Protein AF-A0A1J5WQ15-F1 (afdb_monomer)

Radius of gyration: 23.87 Å; Cα contacts (8 Å, |Δi|>4): 709; chains: 1; bounding box: 63×45×70 Å

Solvent-accessible surface area (backbone atoms only — not comparable to full-atom values): 18089 Å² total; per-residue (Å²): 142,75,83,75,82,63,73,60,71,44,55,78,72,56,42,46,63,74,58,30,51,56,49,45,54,51,31,17,78,67,59,32,35,40,37,46,52,59,82,75,71,63,58,75,76,84,89,70,97,66,43,52,69,66,54,66,40,31,24,44,43,43,34,66,74,31,65,52,58,83,53,46,39,43,55,70,28,48,35,45,29,42,33,32,30,59,33,58,67,83,81,51,67,40,48,63,18,40,29,49,29,40,33,32,38,25,57,53,14,45,51,39,47,65,77,45,40,83,46,89,41,64,44,47,48,18,34,26,43,30,66,63,44,59,67,77,37,66,68,54,50,51,51,53,41,36,25,74,74,60,42,86,62,38,33,70,39,41,45,33,44,36,39,41,82,49,36,57,62,55,40,55,63,63,47,82,78,36,94,59,46,59,46,69,30,30,31,42,36,39,32,29,67,68,85,73,87,63,74,69,96,75,70,73,49,34,39,35,31,33,33,32,39,35,40,35,35,50,64,71,60,55,82,40,52,40,80,39,86,58,31,46,36,45,47,48,70,25,50,36,51,70,54,47,45,99,87,44,95,51,62,70,46,48,53,46,32,35,65,44,35,37,37,42,31,21,60,69,74,59,59,75,73,50,66,51,64,40,66,43,26,27,40,33,33,35,28,76,56,80,66,93,74,43,88,81,48,68,34,32,75,64,38,92,68,21,48,31,40,38,26,23,77,37,19,51,59,54,60,79,17,47,67,56,94,70,87,67,55,78,37,79,46,76,51,83,133

Foldseek 3Di:
DDPPPPQDEDAAADLELVRNQVVLVVCLVVLGEYEYAQDRHNDDPDDDPAAREHAENYAYEDEPRRPVLSRYDQALEEYAEYEYYLDQCVPHPQAQYEYAEYEYAAPNSLVNCLVCLPPPRYHYQEYAYHAHYQLLDPSNLVLQLCCVVVPVSHHVAYAYYAYEDQRLLVNLVPCVVRPDLEGEYAEYEEHHADPPVHPDLDRSRAYEYEEEYAYHHDPCSLSRYHYHLQHQYYHYPCVQVVVPDVVDPFHGFDFGDGSAETATATDPPCLQSDPLEAAHQYYEFHYPAQDPPLQPAAHEHPHPRRAEYEYEPNRCNCVNRYPDPDDDYNYYYHDYD

pLDDT: mean 72.14, std 15.27, range [29.91, 95.12]

Secondary structure (DSSP, 8-state):
--------EE----SSHHHHHHHHHHHHHHTPEEE--S-------TT----EEPPTT-EEEEESS--GGGGEE-TT-EEEEEEEES--GGGS--TTEEEEEEEE-SHHHHHHHHHHTT-TTEEEEEEEE-TTS-TT-HHHHHHHHHHHHT-TTS-SEEEEEEE-TTHHHHHHHGGGGSSSSEEEEEEEEEEE-S------TT---EEEEEEEEEEEE-GGGGGGEEE-TT--EEEETTHHHHT--TT------EEEE-SSEEEEEE-GGGGGGS-SEE--SEEEEEESS--TTGGG--BEE--TTEEEEEEETTGGGGGGGB--S---EEEEEEE--

Structure (mmCIF, N/CA/C/O backbone):
data_AF-A0A1J5WQ15-F1
#
_entry.id   AF-A0A1J5WQ15-F1
#
loop_
_atom_site.group_PDB
_atom_site.id
_atom_site.type_symbol
_atom_site.label_atom_id
_atom_site.label_alt_id
_atom_site.label_comp_id
_atom_site.label_asym_id
_atom_site.label_entity_id
_atom_site.label_seq_id
_atom_site.pdbx_PDB_ins_code
_atom_site.Cartn_x
_atom_site.Cartn_y
_atom_site.Cartn_z
_atom_site.occupancy
_atom_site.B_iso_or_equiv
_atom_site.auth_seq_id
_atom_site.auth_comp_id
_atom_site.auth_asym_id
_atom_site.auth_atom_id
_atom_site.pdbx_PDB_model_num
ATOM 1 N N . ARG A 1 1 ? -9.779 -9.552 -19.429 1.00 34.62 1 ARG A N 1
ATOM 2 C CA . ARG A 1 1 ? -10.750 -10.198 -18.518 1.00 34.62 1 ARG A CA 1
ATOM 3 C C . ARG A 1 1 ? -9.917 -10.823 -17.413 1.00 34.62 1 ARG A C 1
ATOM 5 O O . ARG A 1 1 ? -9.410 -11.912 -17.606 1.00 34.62 1 ARG A O 1
ATOM 12 N N . GLU A 1 2 ? -9.675 -10.073 -16.347 1.00 29.91 2 GLU A N 1
ATOM 13 C CA . GLU A 1 2 ? -9.162 -10.611 -15.089 1.00 29.91 2 GLU A CA 1
ATOM 14 C C . GLU A 1 2 ? -10.322 -10.507 -14.118 1.00 29.91 2 GLU A C 1
ATOM 16 O O . GLU A 1 2 ? -10.871 -9.416 -13.915 1.00 29.91 2 GLU A O 1
ATOM 21 N N . ASP A 1 3 ? -10.751 -11.645 -13.590 1.00 30.30 3 ASP A N 1
ATOM 22 C CA . ASP A 1 3 ? -11.685 -11.650 -12.487 1.00 30.30 3 ASP A CA 1
ATOM 23 C C . ASP A 1 3 ? -11.042 -10.899 -11.333 1.00 30.30 3 ASP A C 1
ATOM 25 O O . ASP A 1 3 ? -10.060 -11.320 -10.720 1.00 30.30 3 ASP A O 1
ATOM 29 N N . LYS A 1 4 ? -11.619 -9.728 -11.067 1.00 36.94 4 LYS A N 1
ATOM 30 C CA . LYS A 1 4 ? -11.461 -8.990 -9.828 1.00 36.94 4 LYS A CA 1
ATOM 31 C C . LYS A 1 4 ? -11.521 -10.019 -8.698 1.00 36.94 4 LYS A C 1
ATOM 33 O O . LYS A 1 4 ? -12.611 -10.494 -8.381 1.00 36.94 4 LYS A O 1
ATOM 38 N N . LYS A 1 5 ? -10.403 -10.275 -8.008 1.00 41.50 5 LYS A N 1
ATOM 39 C CA . LYS A 1 5 ? -10.438 -10.643 -6.585 1.00 41.50 5 LYS A CA 1
ATOM 40 C C . LYS A 1 5 ? -11.076 -9.457 -5.852 1.00 41.50 5 LYS A C 1
ATOM 42 O O . LYS A 1 5 ? -10.405 -8.667 -5.195 1.00 41.50 5 LYS A O 1
ATOM 47 N N . LYS A 1 6 ? -12.390 -9.262 -6.027 1.00 47.16 6 LYS A N 1
ATOM 48 C CA . LYS A 1 6 ? -13.200 -8.463 -5.118 1.00 47.16 6 LYS A CA 1
ATOM 49 C C . LYS A 1 6 ? -12.970 -9.147 -3.786 1.00 47.16 6 LYS A C 1
ATOM 51 O O . LYS A 1 6 ? -13.359 -10.299 -3.626 1.00 47.16 6 LYS A O 1
ATOM 56 N N . THR A 1 7 ? -12.272 -8.469 -2.881 1.00 55.81 7 THR A N 1
ATOM 57 C CA . THR A 1 7 ? -12.182 -8.883 -1.483 1.00 55.81 7 THR A CA 1
ATOM 58 C C . THR A 1 7 ? -13.600 -9.242 -1.067 1.00 55.81 7 THR A C 1
ATOM 60 O O . THR A 1 7 ? -14.474 -8.375 -1.173 1.00 55.81 7 THR A O 1
ATOM 63 N N . GLN A 1 8 ? -13.865 -10.521 -0.774 1.00 63.38 8 GLN A N 1
ATOM 64 C CA . GLN A 1 8 ? -15.239 -10.939 -0.509 1.00 63.38 8 GLN A CA 1
ATOM 65 C C . GLN A 1 8 ? -15.699 -10.155 0.719 1.00 63.38 8 GLN A C 1
ATOM 67 O O . GLN A 1 8 ? -14.941 -9.984 1.680 1.00 63.38 8 GLN A O 1
ATOM 72 N N . ARG A 1 9 ? -16.883 -9.561 0.596 1.00 68.44 9 ARG A N 1
ATOM 73 C CA . ARG A 1 9 ? -17.429 -8.635 1.580 1.00 68.44 9 ARG A CA 1
ATOM 74 C C . ARG A 1 9 ? -18.528 -9.353 2.317 1.00 68.44 9 ARG A C 1
ATOM 76 O O . ARG A 1 9 ? -19.419 -9.907 1.675 1.00 68.44 9 ARG A O 1
ATOM 83 N N . ILE A 1 10 ? -18.474 -9.290 3.634 1.00 71.44 10 ILE A N 1
ATOM 84 C CA . ILE A 1 10 ? -19.608 -9.661 4.466 1.00 71.44 10 ILE A CA 1
ATOM 85 C C . ILE A 1 10 ? -20.223 -8.375 4.981 1.00 71.44 10 ILE A C 1
ATOM 87 O O . ILE A 1 10 ? -19.509 -7.527 5.513 1.00 71.44 10 ILE A O 1
ATOM 91 N N . LYS A 1 11 ? -21.529 -8.243 4.749 1.00 69.94 11 LYS A N 1
ATOM 92 C CA . LYS A 1 11 ? -22.313 -7.070 5.137 1.00 69.94 11 LYS A CA 1
ATOM 93 C C . LYS A 1 11 ? -23.016 -7.222 6.480 1.00 69.94 11 LYS A C 1
ATOM 95 O O . LYS A 1 11 ? -23.169 -6.254 7.211 1.00 69.94 11 LYS A O 1
ATOM 100 N N . ASN A 1 12 ? -23.418 -8.453 6.790 1.00 70.12 12 ASN A N 1
ATOM 101 C CA . ASN A 1 12 ? -24.277 -8.761 7.922 1.00 70.12 12 ASN A CA 1
ATOM 102 C C . ASN A 1 12 ? -23.539 -9.630 8.930 1.00 70.12 12 ASN A C 1
ATOM 104 O O . ASN A 1 12 ? -22.817 -10.557 8.556 1.00 70.12 12 ASN A O 1
ATOM 108 N N . ILE A 1 13 ? -23.764 -9.344 10.205 1.00 74.06 13 ILE A N 1
ATOM 109 C CA . ILE A 1 13 ? -23.271 -10.142 11.323 1.00 74.06 13 ILE A CA 1
ATOM 110 C C . ILE A 1 13 ? -24.479 -10.828 11.959 1.00 74.06 13 ILE A C 1
ATOM 112 O O . ILE A 1 13 ? -25.545 -10.214 12.033 1.00 74.06 13 ILE A O 1
ATOM 116 N N . PRO A 1 14 ? -24.350 -12.089 12.401 1.00 76.38 14 PRO A N 1
ATOM 117 C CA . PRO A 1 14 ? -25.395 -12.744 13.169 1.00 76.38 14 PRO A CA 1
ATOM 118 C C . PRO A 1 14 ? -25.837 -11.894 14.366 1.00 76.38 14 PRO A C 1
ATOM 120 O O . PRO A 1 14 ? -25.003 -11.351 15.089 1.00 76.38 14 PRO A O 1
ATOM 123 N N . ALA A 1 15 ? -27.148 -11.824 14.607 1.00 74.25 15 ALA A N 1
ATOM 124 C CA . ALA A 1 15 ? -27.701 -11.095 15.749 1.00 74.25 15 ALA A CA 1
ATOM 125 C C . ALA A 1 15 ? -27.316 -11.732 17.095 1.00 74.25 15 ALA A C 1
ATOM 127 O O . ALA A 1 15 ? -27.310 -11.054 18.117 1.00 74.25 15 ALA A O 1
ATOM 128 N N . LYS A 1 16 ? -26.980 -13.029 17.103 1.00 79.50 16 LYS A N 1
ATOM 129 C CA . LYS A 1 16 ? -26.510 -13.742 18.292 1.00 79.50 16 LYS A CA 1
ATOM 130 C C . LYS A 1 16 ? -25.008 -13.560 18.472 1.00 79.50 16 LYS A C 1
ATOM 132 O O . LYS A 1 16 ? -24.214 -13.935 17.608 1.00 79.50 16 LYS A O 1
ATOM 137 N N . ARG A 1 17 ? -24.601 -13.091 19.656 1.00 76.31 17 ARG A N 1
ATOM 138 C CA . ARG A 1 17 ? -23.193 -12.831 20.010 1.00 76.31 17 ARG A CA 1
ATOM 139 C C . ARG A 1 17 ? -22.274 -14.036 19.771 1.00 76.31 17 ARG A C 1
ATOM 141 O O . ARG A 1 17 ? -21.202 -13.872 19.198 1.00 76.31 17 ARG A O 1
ATOM 148 N N . LYS A 1 18 ? -22.682 -15.247 20.171 1.00 79.69 18 LYS A N 1
ATOM 149 C CA . LYS A 1 18 ? -21.870 -16.473 20.003 1.00 79.69 18 LYS A CA 1
ATOM 150 C C . LYS A 1 18 ? -21.583 -16.780 18.529 1.00 79.69 18 LYS A C 1
ATOM 152 O O . LYS A 1 18 ? -20.456 -17.108 18.174 1.00 79.69 18 LYS A O 1
ATOM 157 N N . GLU A 1 19 ? -22.583 -16.613 17.668 1.00 82.94 19 GLU A N 1
ATOM 158 C CA . GLU A 1 19 ? -22.454 -16.813 16.221 1.00 82.94 19 GLU A CA 1
ATOM 159 C C . GLU A 1 19 ? -21.603 -15.707 15.579 1.00 82.94 19 GLU A C 1
ATOM 161 O O . GLU A 1 19 ? -20.757 -15.986 14.729 1.00 82.94 19 GLU A O 1
ATOM 166 N N . ALA A 1 20 ? -21.762 -14.460 16.037 1.00 81.69 20 ALA A N 1
ATOM 167 C CA . ALA A 1 20 ? -20.952 -13.327 15.601 1.00 81.69 20 ALA A CA 1
ATOM 168 C C . ALA A 1 20 ? -19.458 -13.525 15.909 1.00 81.69 20 ALA A C 1
ATOM 170 O O . ALA A 1 20 ? -18.617 -13.296 15.040 1.00 81.69 20 ALA A O 1
ATOM 171 N N . VAL A 1 21 ? -19.120 -14.007 17.111 1.00 82.31 21 VAL A N 1
ATOM 172 C CA . VAL A 1 21 ? -17.730 -14.312 17.494 1.00 82.31 21 VAL A CA 1
ATOM 173 C C . VAL A 1 21 ? -17.131 -15.385 16.581 1.00 82.31 21 VAL A C 1
ATOM 175 O O . VAL A 1 21 ? -16.037 -15.190 16.051 1.00 82.31 21 VAL A O 1
ATOM 178 N N . LEU A 1 22 ? -17.857 -16.483 16.334 1.00 85.06 22 LEU A N 1
ATOM 179 C CA . LEU A 1 22 ? -17.398 -17.557 15.444 1.00 85.06 22 LEU A CA 1
ATOM 180 C C . LEU A 1 22 ? -17.140 -17.053 14.018 1.00 85.06 22 LEU A C 1
ATOM 182 O O . LEU A 1 22 ? -16.112 -17.386 13.419 1.00 85.06 22 LEU A O 1
ATOM 186 N N . LEU A 1 23 ? -18.039 -16.217 13.490 1.00 83.69 23 LEU A N 1
ATOM 187 C CA . LEU A 1 23 ? -17.860 -15.594 12.183 1.00 83.69 23 LEU A CA 1
ATOM 188 C C . LEU A 1 23 ? -16.597 -14.731 12.159 1.00 83.69 23 LEU A C 1
ATOM 190 O O . LEU A 1 23 ? -15.773 -14.892 11.265 1.00 83.69 23 LEU A O 1
ATOM 194 N N . LEU A 1 24 ? -16.402 -13.848 13.138 1.00 83.25 24 LEU A N 1
ATOM 195 C CA . LEU A 1 24 ? -15.237 -12.962 13.174 1.00 83.25 24 LEU A CA 1
ATOM 196 C C . LEU A 1 24 ? -13.914 -13.728 13.241 1.00 83.25 24 LEU A C 1
ATOM 198 O O . LEU A 1 24 ? -12.976 -13.373 12.527 1.00 83.25 24 LEU A O 1
ATOM 202 N N . SER A 1 25 ? -13.839 -14.804 14.029 1.00 84.56 25 SER A N 1
ATOM 203 C CA . SER A 1 25 ? -12.662 -15.681 14.062 1.00 84.56 25 SER A CA 1
ATOM 204 C C . SER A 1 25 ? -12.393 -16.326 12.699 1.00 84.56 25 SER A C 1
ATOM 206 O O . SER A 1 25 ? -11.242 -16.416 12.263 1.00 84.56 25 SER A O 1
ATOM 208 N N . PHE A 1 26 ? -13.446 -16.733 11.984 1.00 84.75 26 PHE A N 1
ATOM 209 C CA . PHE A 1 26 ? -13.318 -17.230 10.617 1.00 84.75 26 PHE A CA 1
ATOM 210 C C . PHE A 1 26 ? -12.825 -16.140 9.652 1.00 84.75 26 PHE A C 1
ATOM 212 O O . PHE A 1 26 ? -11.913 -16.394 8.861 1.00 84.75 26 PHE A O 1
ATOM 219 N N . LEU A 1 27 ? -13.375 -14.922 9.730 1.00 82.69 27 LEU A N 1
ATOM 220 C CA . LEU A 1 27 ? -12.967 -13.803 8.874 1.00 82.69 27 LEU A CA 1
ATOM 221 C C . LEU A 1 27 ? -11.523 -13.390 9.112 1.00 82.69 27 LEU A C 1
ATOM 223 O O . LEU A 1 27 ? -10.813 -13.159 8.138 1.00 82.69 27 LEU A O 1
ATOM 227 N N . ALA A 1 28 ? -11.079 -13.367 10.367 1.00 83.06 28 ALA A N 1
ATOM 228 C CA . ALA A 1 28 ? -9.685 -13.142 10.720 1.00 83.06 28 ALA A CA 1
ATOM 229 C C . ALA A 1 28 ? -8.762 -14.170 10.053 1.00 83.06 28 ALA A C 1
ATOM 231 O O . ALA A 1 28 ? -7.813 -13.805 9.362 1.00 83.06 28 ALA A O 1
ATOM 232 N N . LYS A 1 29 ? -9.087 -15.464 10.177 1.00 85.00 29 LYS A N 1
ATOM 233 C CA . LYS A 1 29 ? -8.289 -16.556 9.597 1.00 85.00 29 LYS A CA 1
ATOM 234 C C . LYS A 1 29 ? -8.240 -16.522 8.066 1.00 85.00 29 LYS A C 1
ATOM 236 O O . LYS A 1 29 ? -7.296 -17.030 7.466 1.00 85.00 29 LYS A O 1
ATOM 241 N N . LYS A 1 30 ? -9.279 -15.987 7.426 1.00 83.00 30 LYS A N 1
ATOM 242 C CA . LYS A 1 30 ? -9.406 -15.918 5.963 1.00 83.00 30 LYS A CA 1
ATOM 243 C C . LYS A 1 30 ? -9.119 -14.532 5.383 1.00 83.00 30 LYS A C 1
ATOM 245 O O . LYS A 1 30 ? -9.237 -14.357 4.174 1.00 83.00 30 LYS A O 1
ATOM 250 N N . GLU A 1 31 ? -8.749 -13.572 6.228 1.00 78.69 31 GLU A N 1
ATOM 251 C CA . GLU A 1 31 ? -8.477 -12.177 5.869 1.00 78.69 31 GLU A CA 1
ATOM 252 C C . GLU A 1 31 ? -9.627 -11.494 5.108 1.00 78.69 31 GLU A C 1
ATOM 254 O O . GLU A 1 31 ? -9.423 -10.596 4.280 1.00 78.69 31 GLU A O 1
ATOM 259 N N . PHE A 1 32 ? -10.866 -11.901 5.383 1.00 79.62 32 PHE A N 1
ATOM 260 C CA . PHE A 1 32 ? -12.029 -11.283 4.759 1.00 79.62 32 PHE A CA 1
ATOM 261 C C . PHE A 1 32 ? -12.241 -9.860 5.255 1.00 79.62 32 PHE A C 1
ATOM 263 O O . PHE A 1 32 ? -11.887 -9.507 6.380 1.00 79.62 32 PHE A O 1
ATOM 270 N N . ARG A 1 33 ? -12.830 -9.030 4.387 1.00 80.00 33 ARG A N 1
ATOM 271 C CA . ARG A 1 33 ? -13.178 -7.653 4.730 1.00 80.00 33 ARG A CA 1
ATOM 272 C C . ARG A 1 33 ? -14.617 -7.591 5.217 1.00 80.00 33 ARG A C 1
ATOM 274 O O . ARG A 1 33 ? -15.536 -7.936 4.473 1.00 80.00 33 ARG A O 1
ATOM 281 N N . LEU A 1 34 ? -14.789 -7.097 6.432 1.00 80.75 34 LEU A N 1
ATOM 282 C CA . LEU A 1 34 ? -16.080 -6.810 7.032 1.00 80.75 34 LEU A CA 1
ATOM 283 C C . LEU A 1 34 ? -16.515 -5.391 6.641 1.00 80.75 34 LEU A C 1
ATOM 285 O O . LEU A 1 34 ? -15.759 -4.436 6.822 1.00 80.75 34 LEU A O 1
ATOM 289 N N . ASP A 1 35 ? -17.696 -5.272 6.041 1.00 75.94 35 ASP A N 1
ATOM 290 C CA . ASP A 1 35 ? -18.284 -4.024 5.544 1.00 75.94 35 ASP A CA 1
ATOM 291 C C . ASP A 1 35 ? -19.577 -3.792 6.335 1.00 75.94 35 ASP A C 1
ATOM 293 O O . ASP A 1 35 ? -20.567 -4.467 6.094 1.00 75.94 35 ASP A O 1
ATOM 297 N N . LEU A 1 36 ? -19.542 -2.947 7.363 1.00 65.94 36 LEU A N 1
ATOM 298 C CA . LEU A 1 36 ? -20.613 -2.884 8.366 1.00 65.94 36 LEU A CA 1
ATOM 299 C C . LEU A 1 36 ? -21.812 -2.061 7.883 1.00 65.94 36 LEU A C 1
ATOM 301 O O . LEU A 1 36 ? -21.775 -0.845 7.982 1.00 65.94 36 LEU A O 1
ATOM 305 N N . GLU A 1 37 ? -22.889 -2.682 7.409 1.00 62.56 37 GLU A N 1
ATOM 306 C CA . GLU A 1 37 ? -24.102 -1.939 7.028 1.00 62.56 37 GLU A CA 1
ATOM 307 C C . GLU A 1 37 ? -24.841 -1.405 8.282 1.00 62.56 37 GLU A C 1
ATOM 309 O O . GLU A 1 37 ? -24.811 -2.020 9.347 1.00 62.56 37 GLU A O 1
ATOM 314 N N . ALA A 1 38 ? -25.481 -0.233 8.173 1.00 48.22 38 ALA A N 1
ATOM 315 C CA . ALA A 1 38 ? -25.938 0.610 9.293 1.00 48.22 38 ALA A CA 1
ATOM 316 C C . ALA A 1 38 ? -26.962 -0.009 10.273 1.00 48.22 38 ALA A C 1
ATOM 318 O O . ALA A 1 38 ? -27.235 0.581 11.314 1.00 48.22 38 ALA A O 1
ATOM 319 N N . ALA A 1 39 ? -27.554 -1.161 9.952 1.00 47.69 39 ALA A N 1
ATOM 320 C CA . ALA A 1 39 ? -28.758 -1.675 10.609 1.00 47.69 39 ALA A CA 1
ATOM 321 C C . ALA A 1 39 ? -28.552 -3.046 11.272 1.00 47.69 39 ALA A C 1
ATOM 323 O O . ALA A 1 39 ? -29.370 -3.951 11.110 1.00 47.69 39 ALA A O 1
ATOM 324 N N . LEU A 1 40 ? -27.455 -3.228 12.005 1.00 51.72 40 LEU A N 1
ATOM 325 C CA . LEU A 1 40 ? -27.236 -4.447 12.779 1.00 51.72 40 LEU A CA 1
ATOM 326 C C . LEU A 1 40 ? -27.510 -4.167 14.258 1.00 51.72 40 LEU A C 1
ATOM 328 O O . LEU A 1 40 ? -26.704 -3.561 14.950 1.00 51.72 40 LEU A O 1
ATOM 332 N N . PHE A 1 41 ? -28.659 -4.624 14.749 1.00 53.28 41 PHE A N 1
ATOM 333 C CA . PHE A 1 41 ? -28.923 -4.723 16.181 1.00 53.28 41 PHE A CA 1
ATOM 334 C C . PHE A 1 41 ? -28.537 -6.135 16.630 1.00 53.28 41 PHE A C 1
ATOM 336 O O . PHE A 1 41 ? -29.185 -7.115 16.260 1.00 53.28 41 PHE A O 1
ATOM 343 N N . ILE A 1 42 ? -27.454 -6.260 17.398 1.00 56.03 42 ILE A N 1
ATOM 344 C CA . ILE A 1 42 ? -27.144 -7.504 18.109 1.00 56.03 42 ILE A CA 1
ATOM 345 C C . ILE A 1 42 ? -28.079 -7.537 19.319 1.00 56.03 42 ILE A C 1
ATOM 347 O O . ILE A 1 42 ? -27.935 -6.726 20.232 1.00 56.03 42 ILE A O 1
ATOM 351 N N . TYR A 1 43 ? -29.050 -8.451 19.326 1.00 48.91 43 TYR A N 1
ATOM 352 C CA . TYR A 1 43 ? -29.832 -8.713 20.531 1.00 48.91 43 TYR A CA 1
ATOM 353 C C . TYR A 1 43 ? -28.886 -9.331 21.565 1.00 48.91 43 TYR A C 1
ATOM 355 O O . TYR A 1 43 ? -28.345 -10.420 21.361 1.00 48.91 43 TYR A O 1
ATOM 363 N N . GLY A 1 44 ? -28.631 -8.600 22.649 1.00 47.19 44 GLY A N 1
ATOM 364 C CA . GLY A 1 44 ? -27.847 -9.110 23.764 1.00 47.19 44 GLY A CA 1
ATOM 365 C C . GLY A 1 44 ? -28.581 -10.278 24.415 1.00 47.19 44 GLY A C 1
ATOM 366 O O . GLY A 1 44 ? -29.657 -10.086 24.970 1.00 47.19 44 GLY A O 1
ATOM 367 N N . GLU A 1 45 ? -28.000 -11.479 24.374 1.00 45.94 45 GLU A N 1
ATOM 368 C CA . GLU A 1 45 ? -28.234 -12.416 25.474 1.00 45.94 45 GLU A CA 1
ATOM 369 C C . GLU A 1 45 ? -27.656 -11.759 26.739 1.00 45.94 45 GLU A C 1
ATOM 371 O O . GLU A 1 45 ? -26.518 -11.280 26.737 1.00 45.94 45 GLU A O 1
ATOM 376 N N . GLU A 1 46 ? -28.518 -11.665 27.748 1.00 43.91 46 GLU A N 1
ATOM 377 C CA . GLU A 1 46 ? -28.393 -11.022 29.057 1.00 43.91 46 GLU A CA 1
ATOM 378 C C . GLU A 1 46 ? -26.962 -10.840 29.605 1.00 43.91 46 GLU A C 1
ATOM 380 O O . GLU A 1 46 ? -26.185 -11.785 29.736 1.00 43.91 46 GLU A O 1
ATOM 385 N N . GLY A 1 47 ? -26.649 -9.607 30.028 1.00 44.81 47 GLY A N 1
ATOM 386 C CA . GLY A 1 47 ? -25.728 -9.369 31.148 1.00 44.81 47 GLY A CA 1
ATOM 387 C C . GLY A 1 47 ? -24.402 -8.654 30.872 1.00 44.81 47 GLY A C 1
ATOM 388 O O . GLY A 1 47 ? -23.757 -8.251 31.834 1.00 44.81 47 GLY A O 1
ATOM 389 N N . ASN A 1 48 ? -23.980 -8.435 29.620 1.00 47.97 48 ASN A N 1
ATOM 390 C CA . ASN A 1 48 ? -22.706 -7.752 29.337 1.00 47.97 48 ASN A CA 1
ATOM 391 C C . ASN A 1 48 ? -22.875 -6.512 28.449 1.00 47.97 48 ASN A C 1
ATOM 393 O O . ASN A 1 48 ? -22.997 -6.624 27.232 1.00 47.97 48 ASN A O 1
ATOM 397 N N . ASN A 1 49 ? -22.759 -5.332 29.069 1.00 54.03 49 ASN A N 1
ATOM 398 C CA . ASN A 1 49 ? -22.761 -3.995 28.446 1.00 54.03 49 ASN A CA 1
ATOM 399 C C . ASN A 1 49 ? -21.563 -3.716 27.512 1.00 54.03 49 ASN A C 1
ATOM 401 O O . ASN A 1 49 ? -21.397 -2.597 27.036 1.00 54.03 49 ASN A O 1
ATOM 405 N N . TRP A 1 50 ? -20.696 -4.699 27.281 1.00 57.38 50 TRP A N 1
ATOM 406 C CA . TRP A 1 50 ? -19.464 -4.524 26.520 1.00 57.38 50 TRP A CA 1
ATOM 407 C C . TRP A 1 50 ? -19.683 -4.954 25.073 1.00 57.38 50 TRP A C 1
ATOM 409 O O . TRP A 1 50 ? -20.121 -6.090 24.823 1.00 57.38 50 TRP A O 1
ATOM 419 N N . GLY A 1 51 ? -19.352 -4.052 24.145 1.00 69.44 51 GLY A N 1
ATOM 420 C CA . GLY A 1 51 ? -19.366 -4.286 22.703 1.00 69.44 51 GLY A CA 1
ATOM 421 C C . GLY A 1 51 ? -18.619 -5.562 22.294 1.00 69.44 51 GLY A C 1
ATOM 422 O O . GLY A 1 51 ? -17.896 -6.201 23.065 1.00 69.44 51 GLY A O 1
ATOM 423 N N . LEU A 1 52 ? -18.830 -5.996 21.058 1.00 78.62 52 LEU A N 1
ATOM 424 C CA . LEU A 1 52 ? -18.197 -7.186 20.506 1.00 78.62 52 LEU A CA 1
ATOM 425 C C . LEU A 1 52 ? -16.702 -6.906 20.272 1.00 78.62 52 LEU A C 1
ATOM 427 O O . LEU A 1 52 ? -16.357 -6.076 19.434 1.00 78.62 52 LEU A O 1
ATOM 431 N N . LYS A 1 53 ? -15.806 -7.599 20.988 1.00 82.25 53 LYS A N 1
ATOM 432 C CA . LYS A 1 53 ? -14.360 -7.494 20.732 1.00 82.25 53 LYS A CA 1
ATOM 433 C C . LYS A 1 53 ? -13.997 -8.135 19.395 1.00 82.25 53 LYS A C 1
ATOM 435 O O . LYS A 1 53 ? -14.437 -9.245 19.084 1.00 82.25 53 LYS A O 1
ATOM 440 N N . LEU A 1 54 ? -13.153 -7.454 18.625 1.00 81.12 54 LEU A N 1
ATOM 441 C CA . LEU A 1 54 ? -12.641 -7.975 17.362 1.00 81.12 54 LEU A CA 1
ATOM 442 C C . LEU A 1 54 ? -11.414 -8.870 17.580 1.00 81.12 54 LEU A C 1
ATOM 444 O O . LEU A 1 54 ? -10.462 -8.449 18.239 1.00 81.12 54 LEU A O 1
ATOM 448 N N . PRO A 1 55 ? -11.381 -10.078 16.993 1.00 83.62 55 PRO A N 1
ATOM 449 C CA . PRO A 1 55 ? -10.163 -10.869 16.960 1.00 83.62 55 PRO A CA 1
ATOM 450 C C . PRO A 1 55 ? -9.120 -10.222 16.040 1.00 83.62 55 PRO A C 1
ATOM 452 O O . PRO A 1 55 ? -9.448 -9.590 15.032 1.00 83.62 55 PRO A O 1
ATOM 455 N N . TYR A 1 56 ? -7.844 -10.437 16.357 1.00 84.31 56 TYR A N 1
ATOM 456 C CA . TYR A 1 56 ? -6.745 -10.019 15.491 1.00 84.31 56 TYR A CA 1
ATOM 457 C C . TYR A 1 56 ? -6.839 -10.686 14.109 1.00 84.31 56 TYR A C 1
ATOM 459 O O . TYR A 1 56 ? -7.197 -11.857 14.002 1.00 84.31 56 TYR A O 1
ATOM 467 N N . GLY A 1 57 ? -6.494 -9.945 13.052 1.00 82.06 57 GLY A N 1
ATOM 468 C CA . GLY A 1 57 ? -6.548 -10.412 11.661 1.00 82.06 57 GLY A CA 1
ATOM 469 C C . GLY A 1 57 ? -7.788 -9.954 10.886 1.00 82.06 57 GLY A C 1
ATOM 470 O O . GLY A 1 57 ? -7.829 -10.098 9.663 1.00 82.06 57 GLY A O 1
ATOM 471 N N . VAL A 1 58 ? -8.785 -9.368 11.559 1.00 82.12 58 VAL A N 1
ATOM 472 C CA . VAL A 1 58 ? -9.967 -8.800 10.894 1.00 82.12 58 VAL A CA 1
ATOM 473 C C . VAL A 1 58 ? -9.591 -7.556 10.084 1.00 82.12 58 VAL A C 1
ATOM 475 O O . VAL A 1 58 ? -8.871 -6.671 10.552 1.00 82.12 58 VAL A O 1
ATOM 478 N N . ASN A 1 59 ? -10.127 -7.480 8.862 1.00 87.12 59 ASN A N 1
ATOM 479 C CA . ASN A 1 59 ? -10.055 -6.300 8.009 1.00 87.12 59 ASN A CA 1
ATOM 480 C C . ASN A 1 59 ? -11.393 -5.552 8.063 1.00 87.12 59 ASN A C 1
ATOM 482 O O . ASN A 1 59 ? -12.423 -6.114 7.688 1.00 87.12 59 ASN A O 1
ATOM 486 N N . LEU A 1 60 ? -11.382 -4.283 8.460 1.00 87.38 60 LEU A N 1
ATOM 487 C CA . LEU A 1 60 ? -12.585 -3.460 8.597 1.00 87.38 60 LEU A CA 1
ATOM 488 C C . LEU A 1 60 ? -12.709 -2.446 7.462 1.00 87.38 60 LEU A C 1
ATOM 490 O O . LEU A 1 60 ? -11.714 -1.900 6.981 1.00 87.38 60 LEU A O 1
ATOM 494 N N . PHE A 1 61 ? -13.943 -2.167 7.052 1.00 87.31 61 PHE A N 1
ATOM 495 C CA . PHE A 1 61 ? -14.280 -1.069 6.155 1.00 87.31 61 PHE A CA 1
ATOM 496 C C . PHE A 1 61 ? -15.364 -0.186 6.774 1.00 87.31 61 PHE A C 1
ATOM 498 O O . PHE A 1 61 ? -16.465 -0.655 7.058 1.00 87.31 61 PHE A O 1
ATOM 505 N N . ILE A 1 62 ? -15.043 1.096 6.939 1.00 85.50 62 ILE A N 1
ATOM 506 C CA . ILE A 1 62 ? -15.910 2.108 7.539 1.00 85.50 62 ILE A CA 1
ATOM 507 C C . ILE A 1 62 ? -16.113 3.239 6.540 1.00 85.50 62 ILE A C 1
ATOM 509 O O . ILE A 1 62 ? -15.174 3.713 5.890 1.00 85.50 62 ILE A O 1
ATOM 513 N N . ASN A 1 63 ? -17.360 3.676 6.415 1.00 85.25 63 ASN A N 1
ATOM 514 C CA . ASN A 1 63 ? -17.725 4.825 5.610 1.00 85.25 63 ASN A CA 1
ATOM 515 C C . ASN A 1 63 ? -18.767 5.689 6.342 1.00 85.25 63 ASN A C 1
ATOM 517 O O . ASN A 1 63 ? -19.200 5.346 7.438 1.00 85.25 63 ASN A O 1
ATOM 521 N N . LYS A 1 64 ? -19.178 6.809 5.738 1.00 79.69 64 LYS A N 1
ATOM 522 C CA . LYS A 1 64 ? -20.198 7.704 6.311 1.00 79.69 64 LYS A CA 1
ATOM 523 C C . LYS A 1 64 ? -21.541 7.013 6.615 1.00 79.69 64 LYS A C 1
ATOM 525 O O . LYS A 1 64 ? -22.217 7.415 7.554 1.00 79.69 64 LYS A O 1
ATOM 530 N N . GLU A 1 65 ? -21.942 6.047 5.795 1.00 69.56 65 GLU A N 1
ATOM 531 C CA . GLU A 1 65 ? -23.232 5.344 5.884 1.00 69.56 65 GLU A CA 1
ATOM 532 C C . GLU A 1 65 ? -23.189 4.209 6.920 1.00 69.56 65 GLU A C 1
ATOM 534 O O . GLU A 1 65 ? -24.193 3.889 7.542 1.00 69.56 65 GLU A O 1
ATOM 539 N N . ASN A 1 66 ? -22.007 3.646 7.152 1.00 64.25 66 ASN A N 1
ATOM 540 C CA . ASN A 1 66 ? -21.736 2.518 8.026 1.00 64.25 66 ASN A CA 1
ATOM 541 C C . ASN A 1 66 ? -21.476 3.015 9.459 1.00 64.25 66 ASN A C 1
ATOM 543 O O . ASN A 1 66 ? -20.342 3.016 9.938 1.00 64.25 66 ASN A O 1
ATOM 547 N N . SER A 1 67 ? -22.526 3.466 10.148 1.00 54.50 67 SER A N 1
ATOM 548 C CA . SER A 1 67 ? -22.454 4.017 11.513 1.00 54.50 67 SER A CA 1
ATOM 549 C C . SER A 1 67 ? -22.441 2.966 12.629 1.00 54.50 67 SER A C 1
ATOM 551 O O . SER A 1 67 ? -22.530 3.329 13.798 1.00 54.50 67 SER A O 1
ATOM 553 N N . CYS A 1 68 ? -22.328 1.672 12.309 1.00 58.97 68 CYS A N 1
ATOM 554 C CA . CYS A 1 68 ? -22.477 0.565 13.265 1.00 58.97 68 CYS A CA 1
ATOM 555 C C . CYS A 1 68 ? -21.257 0.367 14.196 1.00 58.97 68 CYS A C 1
ATOM 557 O O . CYS A 1 68 ? -20.848 -0.753 14.496 1.00 58.97 68 CYS A O 1
ATOM 559 N N . MET A 1 69 ? -20.633 1.465 14.624 1.00 60.88 69 MET A N 1
ATOM 560 C CA . MET A 1 69 ? -19.447 1.463 15.482 1.00 60.88 69 MET A CA 1
ATOM 561 C C . MET A 1 69 ? -19.774 1.160 16.941 1.00 60.88 69 MET A C 1
ATOM 563 O O . MET A 1 69 ? -18.934 0.608 17.636 1.00 60.88 69 MET A O 1
ATOM 567 N N . GLU A 1 70 ? -20.999 1.459 17.379 1.00 65.00 70 GLU A N 1
ATOM 568 C CA . GLU A 1 70 ? -21.478 1.163 18.738 1.00 65.00 70 GLU A CA 1
ATOM 569 C C . GLU A 1 70 ? -21.494 -0.345 19.043 1.00 65.00 70 GLU A C 1
ATOM 571 O O . GLU A 1 70 ? -21.508 -0.747 20.202 1.00 65.00 70 GLU A O 1
ATOM 576 N N . LEU A 1 71 ? -21.449 -1.196 18.011 1.00 69.50 71 LEU A N 1
ATOM 577 C CA . LEU A 1 71 ? -21.409 -2.647 18.176 1.00 69.50 71 LEU A CA 1
ATOM 578 C C . LEU A 1 71 ? -20.053 -3.186 18.625 1.00 69.50 71 LEU A C 1
ATOM 580 O O . LEU A 1 71 ? -20.013 -4.279 19.192 1.00 69.50 71 LEU A O 1
ATOM 584 N N . PHE A 1 72 ? -18.953 -2.492 18.327 1.00 77.38 72 PHE A N 1
ATOM 585 C CA . PHE A 1 72 ? -17.609 -3.026 18.531 1.00 77.38 72 PHE A CA 1
ATOM 586 C C . PHE A 1 72 ? -16.884 -2.295 19.641 1.00 77.38 72 PHE A C 1
ATOM 588 O O . PHE A 1 72 ? -16.755 -1.075 19.621 1.00 77.38 72 PHE A O 1
ATOM 595 N N . ASP A 1 73 ? -16.328 -3.077 20.558 1.00 80.81 73 ASP A N 1
ATOM 596 C CA . ASP A 1 73 ? -15.297 -2.587 21.456 1.00 80.81 73 ASP A CA 1
ATOM 597 C C . ASP A 1 73 ? -13.942 -2.762 20.762 1.00 80.81 73 ASP A C 1
ATOM 599 O O . ASP A 1 73 ? -13.476 -3.886 20.541 1.00 80.81 73 ASP A O 1
ATOM 603 N N . LEU A 1 74 ? -13.354 -1.638 20.353 1.00 84.19 74 LEU A N 1
ATOM 604 C CA . LEU A 1 74 ? -12.050 -1.595 19.696 1.00 84.19 74 LEU A CA 1
ATOM 605 C C . LEU A 1 74 ? -10.919 -1.308 20.683 1.00 84.19 74 LEU A C 1
ATOM 607 O O . LEU A 1 74 ? -9.756 -1.369 20.288 1.00 84.19 74 LEU A O 1
ATOM 611 N N . THR A 1 75 ? -11.223 -1.053 21.955 1.00 83.69 75 THR A N 1
ATOM 612 C CA . THR A 1 75 ? -10.198 -0.747 22.950 1.00 83.69 75 THR A CA 1
ATOM 613 C C . THR A 1 75 ? -9.249 -1.926 23.144 1.00 83.69 75 THR A C 1
ATOM 615 O O . THR A 1 75 ? -9.658 -3.090 23.183 1.00 83.69 75 THR A O 1
ATOM 618 N N . GLU A 1 76 ? -7.950 -1.626 23.230 1.00 85.19 76 GLU A N 1
ATOM 619 C CA . GLU A 1 76 ? -6.896 -2.637 23.420 1.00 85.19 76 GLU A CA 1
ATOM 620 C C . GLU A 1 76 ? -6.909 -3.745 22.347 1.00 85.19 76 GLU A C 1
ATOM 622 O O . GLU A 1 76 ? -6.541 -4.895 22.602 1.00 85.19 76 GLU A O 1
ATOM 627 N N . THR A 1 77 ? -7.351 -3.416 21.129 1.00 86.56 77 THR A N 1
ATOM 628 C CA . THR A 1 77 ? -7.363 -4.356 20.003 1.00 86.56 77 THR A CA 1
ATOM 629 C C . THR A 1 77 ? -6.227 -4.098 19.018 1.00 86.56 77 THR A C 1
ATOM 631 O O . THR A 1 77 ? -5.610 -3.030 18.973 1.00 86.56 77 THR A O 1
ATOM 634 N N . ARG A 1 78 ? -5.954 -5.107 18.184 1.00 90.06 78 ARG A N 1
ATOM 635 C CA . ARG A 1 78 ? -5.062 -4.984 17.033 1.00 90.06 78 ARG A CA 1
ATOM 636 C C . ARG A 1 78 ? -5.837 -5.261 15.752 1.00 90.06 78 ARG A C 1
ATOM 638 O O . ARG A 1 78 ? -6.370 -6.354 15.565 1.00 90.06 78 ARG A O 1
ATOM 645 N N . ILE A 1 79 ? -5.882 -4.276 14.864 1.00 88.75 79 ILE A N 1
ATOM 646 C CA . ILE A 1 79 ? -6.604 -4.336 13.593 1.00 88.75 79 ILE A CA 1
ATOM 647 C C . ILE A 1 79 ? -5.586 -4.510 12.471 1.00 88.75 79 ILE A C 1
ATOM 649 O O . ILE A 1 79 ? -4.682 -3.692 12.310 1.00 88.75 79 ILE A O 1
ATOM 653 N N . LYS A 1 80 ? -5.756 -5.560 11.662 1.00 91.12 80 LYS A N 1
ATOM 654 C CA . LYS A 1 80 ? -4.845 -5.845 10.546 1.00 91.12 80 LYS A CA 1
ATOM 655 C C . LYS A 1 80 ? -4.947 -4.788 9.447 1.00 91.12 80 LYS A C 1
ATOM 657 O O . LYS A 1 80 ? -3.946 -4.257 8.986 1.00 91.12 80 LYS A O 1
ATOM 662 N N . ARG A 1 81 ? -6.166 -4.444 9.034 1.00 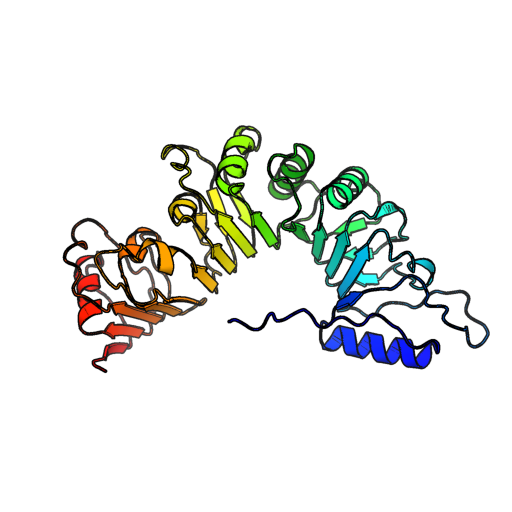92.38 81 ARG A N 1
ATOM 663 C CA . ARG A 1 81 ? -6.384 -3.345 8.088 1.00 92.38 81 ARG A CA 1
ATOM 664 C C . ARG A 1 81 ? -7.677 -2.617 8.380 1.00 92.38 81 ARG A C 1
ATOM 666 O O . ARG A 1 81 ? -8.746 -3.226 8.340 1.00 92.38 81 ARG A O 1
ATOM 673 N N . LEU A 1 82 ? -7.592 -1.307 8.575 1.00 91.56 82 LEU A N 1
ATOM 674 C CA . LEU A 1 82 ? -8.742 -0.420 8.691 1.00 91.56 82 LEU A CA 1
ATOM 675 C C . LEU A 1 82 ? -8.862 0.420 7.421 1.00 91.56 82 LEU A C 1
ATOM 677 O O . LEU A 1 82 ? -7.980 1.204 7.102 1.00 91.56 82 LEU A O 1
ATOM 681 N N . THR A 1 83 ? -9.947 0.260 6.670 1.00 91.56 83 THR A N 1
ATOM 682 C CA . THR A 1 83 ? -10.219 1.063 5.472 1.00 91.56 83 THR A CA 1
ATOM 683 C C . THR A 1 83 ? -11.286 2.107 5.771 1.00 91.56 83 THR A C 1
ATOM 685 O O . THR A 1 83 ? -12.382 1.744 6.188 1.00 91.56 83 THR A O 1
ATOM 688 N N . VAL A 1 84 ? -10.992 3.382 5.514 1.00 91.19 84 VAL A N 1
ATOM 689 C CA . VAL A 1 84 ? -11.847 4.516 5.894 1.00 91.19 84 VAL A CA 1
ATOM 690 C C . VAL A 1 84 ? -12.195 5.361 4.668 1.00 91.19 84 VAL A C 1
ATOM 692 O O . VAL A 1 84 ? -11.319 5.711 3.875 1.00 91.19 84 VAL A O 1
ATOM 695 N N . SER A 1 85 ? -13.475 5.699 4.501 1.00 91.12 85 SER A N 1
ATOM 696 C CA . SER A 1 85 ? -13.980 6.541 3.405 1.00 91.12 85 SER A CA 1
ATOM 697 C C . SER A 1 85 ? -14.981 7.569 3.928 1.00 91.12 85 SER A C 1
ATOM 699 O O . SER A 1 85 ? -16.035 7.204 4.435 1.00 91.12 85 SER A O 1
ATOM 701 N N . SER A 1 86 ? -14.695 8.863 3.781 1.00 90.12 86 SER A N 1
ATOM 702 C CA . SER A 1 86 ? -15.602 9.949 4.172 1.00 90.12 86 SER A CA 1
ATOM 703 C C . SER A 1 86 ? -16.084 9.867 5.623 1.00 90.12 86 SER A C 1
ATOM 705 O O . SER A 1 86 ? -17.204 10.274 5.932 1.00 90.12 86 SER A O 1
ATOM 707 N N . PHE A 1 87 ? -15.239 9.334 6.503 1.00 87.38 87 PHE A N 1
ATOM 708 C CA . PHE A 1 87 ? -15.565 9.054 7.891 1.00 87.38 87 PHE A CA 1
ATOM 709 C C . PHE A 1 87 ? -14.499 9.630 8.823 1.00 87.38 87 PHE A C 1
ATOM 711 O O . PHE A 1 87 ? -13.306 9.565 8.525 1.00 87.38 87 PHE A O 1
ATOM 718 N N . ASP A 1 88 ? -14.957 10.189 9.939 1.00 86.25 88 ASP A N 1
ATOM 719 C CA . ASP A 1 88 ? -14.109 10.791 10.959 1.00 86.25 88 ASP A CA 1
ATOM 720 C C . ASP A 1 88 ? -13.698 9.744 11.993 1.00 86.25 88 ASP A C 1
ATOM 722 O O . ASP A 1 88 ? -14.471 9.396 12.887 1.00 86.25 88 ASP A O 1
ATOM 726 N N . ILE A 1 89 ? -12.465 9.251 11.862 1.00 82.69 89 ILE A N 1
ATOM 727 C CA . ILE A 1 89 ? -11.902 8.213 12.731 1.00 82.69 89 ILE A CA 1
ATOM 728 C C . ILE A 1 89 ? -11.878 8.625 14.211 1.00 82.69 89 ILE A C 1
ATOM 730 O O . ILE A 1 89 ? -11.877 7.762 15.082 1.00 82.69 89 ILE A O 1
ATOM 734 N N . THR A 1 90 ? -11.931 9.924 14.528 1.00 81.44 90 THR A N 1
ATOM 735 C CA . THR A 1 90 ? -11.945 10.397 15.922 1.00 81.44 90 THR A CA 1
ATOM 736 C C . THR A 1 90 ? -13.218 10.035 16.678 1.00 81.44 90 THR A C 1
ATOM 738 O O . THR A 1 90 ? -13.214 10.042 17.911 1.00 81.44 90 THR A O 1
ATOM 741 N N . LYS A 1 91 ? -14.286 9.690 15.953 1.00 84.25 91 LYS A N 1
ATOM 742 C CA . LYS A 1 91 ? -15.555 9.221 16.519 1.00 84.25 91 LYS A CA 1
ATOM 743 C C . LYS A 1 91 ? -15.481 7.789 17.044 1.00 84.25 91 LYS A C 1
ATOM 7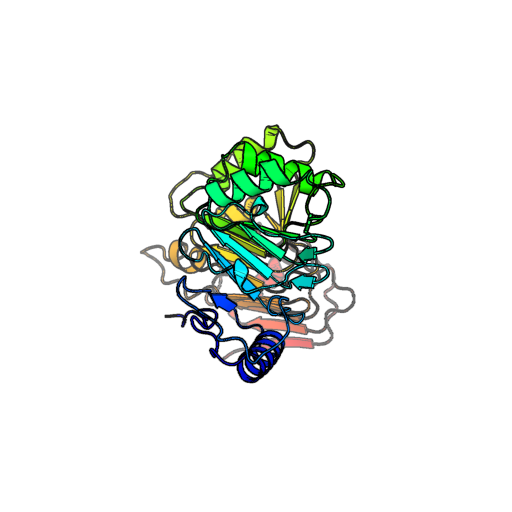45 O O . LYS A 1 91 ? -16.433 7.328 17.662 1.00 84.25 91 LYS A O 1
ATOM 750 N N . MET A 1 92 ? -14.391 7.080 16.762 1.00 81.50 92 MET A N 1
ATOM 751 C CA . MET A 1 92 ? -14.143 5.732 17.257 1.00 81.50 92 MET A CA 1
ATOM 752 C C . MET A 1 92 ? -13.394 5.795 18.585 1.00 81.50 92 MET A C 1
ATOM 754 O O . MET A 1 92 ? -12.452 6.579 18.730 1.00 81.50 92 MET A O 1
ATOM 758 N N . ASP A 1 93 ? -13.763 4.926 19.526 1.00 82.69 93 ASP A N 1
ATOM 759 C CA . ASP A 1 93 ? -12.928 4.678 20.696 1.00 82.69 93 ASP A CA 1
ATOM 760 C C . ASP A 1 93 ? -11.785 3.733 20.311 1.00 82.69 93 ASP A C 1
ATOM 762 O O . ASP A 1 93 ? -11.950 2.519 20.229 1.00 82.69 93 ASP A O 1
ATOM 766 N N . LEU A 1 94 ? -10.634 4.325 19.998 1.00 83.44 94 LEU A N 1
ATOM 767 C CA . LEU A 1 94 ? -9.421 3.619 19.580 1.00 83.44 94 LEU A CA 1
ATOM 768 C C . LEU A 1 94 ? -8.359 3.616 20.680 1.00 83.44 94 LEU A C 1
ATOM 770 O O . LEU A 1 94 ? -7.167 3.514 20.390 1.00 83.44 94 LEU A O 1
ATOM 774 N N . LYS A 1 95 ? -8.754 3.743 21.952 1.00 85.56 95 LYS A N 1
ATOM 775 C CA . LYS A 1 95 ? -7.804 3.747 23.068 1.00 85.56 95 LYS A CA 1
ATOM 776 C C . LYS A 1 95 ? -6.953 2.473 23.063 1.00 85.56 95 LYS A C 1
ATOM 778 O O . LYS A 1 95 ? -7.477 1.360 23.027 1.00 85.56 95 LYS A O 1
ATOM 783 N N . ASN A 1 96 ? -5.630 2.646 23.107 1.00 85.25 96 ASN A N 1
ATOM 784 C CA . ASN A 1 96 ? -4.645 1.559 23.067 1.00 85.25 96 ASN A CA 1
ATOM 785 C C . ASN A 1 96 ? -4.817 0.618 21.857 1.00 85.25 96 ASN A C 1
ATOM 787 O O . ASN A 1 96 ? -4.491 -0.564 21.940 1.00 85.25 96 ASN A O 1
ATOM 791 N N . THR A 1 97 ? -5.352 1.122 20.741 1.00 87.06 97 THR A N 1
ATOM 792 C CA . THR A 1 97 ? -5.561 0.325 19.528 1.00 87.06 97 THR A CA 1
ATOM 793 C C . THR A 1 97 ? -4.362 0.437 18.600 1.00 87.06 97 THR A C 1
ATOM 795 O O . THR A 1 97 ? -3.880 1.537 18.316 1.00 87.06 97 THR A O 1
ATOM 798 N N . ILE A 1 98 ? -3.915 -0.705 18.076 1.00 89.44 98 ILE A N 1
ATOM 799 C CA . ILE A 1 98 ? -2.870 -0.767 17.051 1.00 89.44 98 ILE A CA 1
ATOM 800 C C . ILE 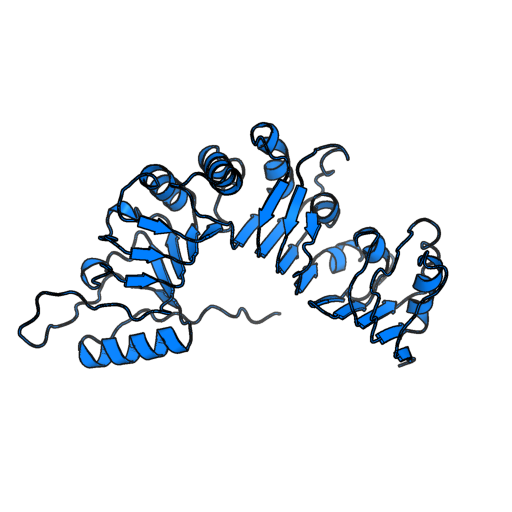A 1 98 ? -3.513 -1.105 15.709 1.00 89.44 98 ILE A C 1
ATOM 802 O O . ILE A 1 98 ? -4.130 -2.159 15.547 1.00 89.44 98 ILE A O 1
ATOM 806 N N . ILE A 1 99 ? -3.340 -0.228 14.727 1.00 91.50 99 ILE A N 1
ATOM 807 C CA . ILE A 1 99 ? -3.747 -0.453 13.341 1.00 91.50 99 ILE A CA 1
ATOM 808 C C . ILE A 1 99 ? -2.487 -0.740 12.529 1.00 91.50 99 ILE A C 1
ATOM 810 O O . ILE A 1 99 ? -1.637 0.135 12.370 1.00 91.50 99 ILE A O 1
ATOM 814 N N . GLU A 1 100 ? -2.364 -1.951 11.987 1.00 94.00 100 GLU A N 1
ATOM 815 C CA . GLU A 1 100 ? -1.202 -2.299 11.160 1.00 94.00 100 GLU A CA 1
ATOM 816 C C . GLU A 1 100 ? -1.222 -1.543 9.825 1.00 94.00 100 GLU A C 1
ATOM 818 O O . GLU A 1 100 ? -0.217 -0.968 9.425 1.00 94.00 100 GLU A O 1
ATOM 823 N N . GLU A 1 101 ? -2.373 -1.494 9.147 1.00 94.56 101 GLU A N 1
ATOM 824 C CA . GLU A 1 101 ? -2.553 -0.736 7.905 1.00 94.56 101 GLU A CA 1
ATOM 825 C C . GLU A 1 101 ? -3.824 0.127 7.955 1.00 94.56 101 GLU A C 1
ATOM 827 O O . GLU A 1 101 ? -4.946 -0.387 7.998 1.00 94.56 101 GLU A O 1
ATOM 832 N N . LEU A 1 102 ? -3.663 1.450 7.883 1.00 94.38 102 LEU A N 1
ATOM 833 C CA . LEU A 1 102 ? -4.759 2.395 7.676 1.00 94.38 102 LEU A CA 1
ATOM 834 C C . LEU A 1 102 ? -4.879 2.748 6.189 1.00 94.38 102 LEU A C 1
ATOM 836 O O . LEU A 1 102 ? -4.007 3.404 5.626 1.00 94.38 102 LEU A O 1
ATOM 840 N N . PHE A 1 103 ? -5.981 2.362 5.552 1.00 94.44 103 PHE A N 1
ATOM 841 C CA . PHE A 1 103 ? -6.257 2.652 4.146 1.00 94.44 103 PHE A CA 1
ATOM 842 C C . PHE A 1 103 ? -7.233 3.828 4.006 1.00 94.44 103 PHE A C 1
ATOM 844 O O . PHE A 1 103 ? -8.437 3.687 4.238 1.00 94.44 103 PHE A O 1
ATOM 851 N N . LEU A 1 104 ? -6.728 4.975 3.555 1.00 95.00 104 LEU A N 1
ATOM 852 C CA . LEU A 1 104 ? -7.489 6.206 3.335 1.00 95.00 104 LEU A CA 1
ATOM 853 C C . LEU A 1 104 ? -8.043 6.237 1.907 1.00 95.00 104 LEU A C 1
ATOM 855 O O . LEU A 1 104 ? -7.293 6.321 0.935 1.00 95.00 104 LEU A O 1
ATOM 859 N N . VAL A 1 105 ? -9.365 6.137 1.757 1.00 91.75 105 VAL A N 1
ATOM 860 C CA . VAL A 1 105 ? -10.000 5.972 0.439 1.00 91.75 105 VAL A CA 1
ATOM 861 C C . VAL A 1 105 ? -10.194 7.296 -0.303 1.00 91.75 105 VAL A C 1
ATOM 863 O O . VAL A 1 105 ? -10.102 7.298 -1.532 1.00 91.75 105 VAL A O 1
ATOM 866 N N . ASP A 1 106 ? -10.495 8.385 0.407 1.00 91.56 106 ASP A N 1
ATOM 867 C CA . ASP A 1 106 ? -10.883 9.689 -0.147 1.00 91.56 106 ASP A CA 1
ATOM 868 C C . ASP A 1 106 ? -10.357 10.877 0.683 1.00 91.56 106 ASP A C 1
ATOM 870 O O . ASP A 1 106 ? -9.862 10.701 1.796 1.00 91.56 106 ASP A O 1
ATOM 874 N N . GLU A 1 107 ? -10.463 12.093 0.127 1.00 91.12 107 GLU A N 1
ATOM 875 C CA . GLU A 1 107 ? -9.914 13.321 0.732 1.00 91.12 107 GLU A CA 1
ATOM 876 C C . GLU A 1 107 ? -10.477 13.614 2.122 1.00 91.12 107 GLU A C 1
ATOM 878 O O . GLU A 1 107 ? -9.760 14.108 2.985 1.00 91.12 107 GLU A O 1
ATOM 883 N N . LYS A 1 108 ? -11.748 13.282 2.364 1.00 92.19 108 LYS A N 1
ATOM 884 C CA . LYS A 1 108 ? -12.368 13.509 3.670 1.00 92.19 108 LYS A CA 1
ATOM 885 C C . LYS A 1 108 ? -11.744 12.612 4.731 1.00 92.19 108 LYS A C 1
ATOM 887 O O . LYS A 1 108 ? -11.397 13.095 5.801 1.00 92.19 108 LYS A O 1
ATOM 892 N N . ALA A 1 109 ? -11.560 11.323 4.434 1.00 91.94 109 ALA A N 1
ATOM 893 C CA . ALA A 1 109 ? -10.872 10.410 5.346 1.00 91.94 109 ALA A CA 1
ATOM 894 C C . ALA A 1 109 ? -9.428 10.865 5.624 1.00 91.94 109 ALA A C 1
ATOM 896 O O . ALA A 1 109 ? -8.983 10.817 6.768 1.00 91.94 109 ALA A O 1
ATOM 897 N N . LEU A 1 110 ? -8.720 11.346 4.595 1.00 93.38 110 LEU A N 1
ATOM 898 C CA . LEU A 1 110 ? -7.383 11.924 4.744 1.00 93.38 110 LEU A CA 1
ATOM 899 C C . LEU A 1 110 ? -7.387 13.145 5.669 1.00 93.38 110 LEU A C 1
ATOM 901 O O . LEU A 1 110 ? -6.544 13.240 6.553 1.00 93.38 110 LEU A O 1
ATOM 905 N N . GLU A 1 111 ? -8.321 14.072 5.469 1.00 92.94 111 GLU A N 1
ATOM 906 C CA . GLU A 1 111 ? -8.441 15.283 6.276 1.00 92.94 111 GLU A CA 1
ATOM 907 C C . GLU A 1 111 ? -8.706 14.969 7.750 1.00 92.94 111 GLU A C 1
ATOM 909 O O . GLU A 1 111 ? -8.010 15.504 8.614 1.00 92.94 111 GLU A O 1
ATOM 914 N N . PHE A 1 112 ? -9.663 14.083 8.034 1.00 90.62 112 PHE A N 1
ATOM 915 C CA . PHE A 1 112 ? -9.953 13.673 9.406 1.00 90.62 112 PHE A CA 1
ATOM 916 C C . PHE A 1 112 ? -8.740 13.022 10.061 1.00 90.62 112 PHE A C 1
ATOM 918 O O . PHE A 1 112 ? -8.366 13.403 11.168 1.00 90.62 112 PHE A O 1
ATOM 925 N N . PHE A 1 113 ? -8.086 12.093 9.358 1.00 91.56 113 PHE A N 1
ATOM 926 C CA . PHE A 1 113 ? -6.904 11.429 9.888 1.00 91.56 113 PHE A CA 1
ATOM 927 C C . PHE A 1 113 ? -5.765 12.416 10.155 1.00 91.56 113 PHE A C 1
ATOM 929 O O . PHE A 1 113 ? -5.220 12.419 11.257 1.00 91.56 113 PHE A O 1
ATOM 936 N N . TYR A 1 114 ? -5.453 13.290 9.193 1.00 90.31 114 TYR A N 1
ATOM 937 C CA . TYR A 1 114 ? -4.390 14.288 9.317 1.00 90.31 114 TYR A CA 1
ATOM 938 C C . TYR A 1 114 ? -4.599 15.194 10.534 1.00 90.31 114 TYR A C 1
ATOM 940 O O . TYR A 1 114 ? -3.664 15.441 11.286 1.00 90.31 114 TYR A O 1
ATOM 948 N N . ASN A 1 115 ? -5.835 15.641 10.766 1.00 89.00 115 ASN A N 1
ATOM 949 C CA . ASN A 1 115 ? -6.165 16.479 11.919 1.00 89.00 115 ASN A CA 1
ATOM 950 C C . ASN A 1 115 ? -6.126 15.706 13.254 1.00 89.00 115 ASN A C 1
ATOM 952 O O . ASN A 1 115 ? -6.039 16.321 14.311 1.00 89.00 115 ASN A O 1
ATOM 956 N N . SER A 1 116 ? -6.210 14.373 13.218 1.00 84.75 116 SER A N 1
ATOM 957 C CA . SER A 1 116 ? -6.240 13.506 14.405 1.00 84.75 116 SER A CA 1
ATOM 958 C C . SER A 1 116 ? -4.915 12.822 14.738 1.00 84.75 116 SER A C 1
ATOM 960 O O . SER A 1 116 ? -4.842 12.114 15.737 1.00 84.75 116 SER A O 1
ATOM 962 N N . ILE A 1 117 ? -3.888 12.994 13.905 1.00 83.75 117 ILE A N 1
ATOM 963 C CA . ILE A 1 117 ? -2.650 12.204 13.956 1.00 83.75 117 ILE A CA 1
ATOM 964 C C . ILE A 1 117 ? -1.873 12.377 15.270 1.00 83.75 117 ILE A C 1
ATOM 966 O O . ILE A 1 117 ? -1.214 11.457 15.730 1.00 83.75 117 ILE A O 1
ATOM 970 N N . GLU A 1 118 ? -2.010 13.536 15.913 1.00 80.69 118 GLU A N 1
ATOM 971 C CA . GLU A 1 118 ? -1.368 13.865 17.192 1.00 80.69 118 GLU A CA 1
ATOM 972 C C . GLU A 1 118 ? -2.208 13.430 18.409 1.00 80.69 118 GLU A C 1
ATOM 974 O O . GLU A 1 118 ? -1.821 13.656 19.556 1.00 80.69 118 GLU A O 1
ATOM 979 N N . ARG A 1 119 ? -3.376 12.805 18.193 1.00 74.81 119 ARG A N 1
ATOM 980 C CA . ARG A 1 119 ? -4.255 12.387 19.287 1.00 74.81 119 ARG A CA 1
ATOM 981 C C . ARG A 1 119 ? -3.654 11.177 20.021 1.00 74.81 119 ARG A C 1
ATOM 983 O O . ARG A 1 119 ? -3.400 10.147 19.394 1.00 74.81 119 ARG A O 1
ATOM 990 N N . PRO A 1 120 ? -3.501 11.237 21.356 1.00 69.06 120 PRO A N 1
ATOM 991 C CA . PRO A 1 120 ? -2.983 10.114 22.127 1.00 69.06 120 PRO A CA 1
ATOM 992 C C . PRO A 1 120 ? -3.925 8.904 22.042 1.00 69.06 120 PRO A C 1
ATOM 994 O O . PRO A 1 120 ? -5.144 9.043 22.142 1.00 69.06 120 PRO A O 1
ATOM 997 N N . GLY A 1 121 ? -3.348 7.711 21.879 1.00 71.38 121 GLY A N 1
ATOM 998 C CA . GLY A 1 121 ? -4.064 6.430 21.887 1.00 71.38 121 GLY A CA 1
ATOM 999 C C . GLY A 1 121 ? -4.253 5.770 20.518 1.00 71.38 121 GLY A C 1
ATOM 1000 O O . GLY A 1 121 ? -4.473 4.564 20.487 1.00 71.38 121 GLY A O 1
ATOM 1001 N N . LEU A 1 122 ? -4.101 6.506 19.411 1.00 78.44 122 LEU A N 1
ATOM 1002 C CA . LEU A 1 122 ? -4.160 5.958 18.054 1.00 78.44 122 LEU A CA 1
ATOM 1003 C C . LEU A 1 122 ? -2.751 5.605 17.559 1.00 78.44 122 LEU A C 1
ATOM 1005 O O . LEU A 1 122 ? -1.961 6.496 17.265 1.00 78.44 122 LEU A O 1
ATOM 1009 N N . CYS A 1 123 ? -2.434 4.313 17.431 1.00 86.81 123 CYS A N 1
ATOM 1010 C CA . CYS A 1 123 ? -1.167 3.866 16.852 1.00 86.81 123 CYS A CA 1
ATOM 1011 C C . CYS A 1 123 ? -1.399 3.269 15.460 1.00 86.81 123 CYS A C 1
ATOM 1013 O O . CYS A 1 123 ? -2.084 2.255 15.319 1.00 86.81 123 CYS A O 1
ATOM 1015 N N . VAL A 1 124 ? -0.823 3.889 14.429 1.00 91.06 124 VAL A N 1
ATOM 1016 C CA . VAL A 1 124 ? -0.876 3.399 13.045 1.00 91.06 124 VAL A CA 1
ATOM 1017 C C . VAL A 1 124 ? 0.530 3.002 12.615 1.00 91.06 124 VAL A C 1
ATOM 1019 O O . VAL A 1 124 ? 1.421 3.843 12.560 1.00 91.06 124 VAL A O 1
ATOM 1022 N N . GLU A 1 125 ? 0.749 1.729 12.291 1.00 92.50 125 GLU A N 1
ATOM 1023 C CA . GLU A 1 125 ? 2.063 1.270 11.827 1.00 92.50 125 GLU A CA 1
ATOM 1024 C C . GLU A 1 125 ? 2.309 1.698 10.377 1.00 92.50 125 GLU A C 1
ATOM 1026 O O . GLU A 1 125 ? 3.392 2.186 10.044 1.00 92.50 125 GLU A O 1
ATOM 1031 N N . LYS A 1 126 ? 1.305 1.538 9.508 1.00 94.69 126 LYS A N 1
ATOM 1032 C CA . LYS A 1 126 ? 1.423 1.808 8.074 1.00 94.69 126 LYS A CA 1
ATOM 1033 C C . LYS A 1 126 ? 0.198 2.507 7.513 1.00 94.69 126 LYS A C 1
ATOM 1035 O O . LYS A 1 126 ? -0.926 2.288 7.963 1.00 94.69 126 LYS A O 1
ATOM 1040 N N . VAL A 1 127 ? 0.410 3.301 6.469 1.00 94.56 127 VAL A N 1
ATOM 1041 C CA . VAL A 1 127 ? -0.663 3.992 5.747 1.00 94.56 127 VAL A CA 1
ATOM 1042 C C . VAL A 1 127 ? -0.717 3.578 4.281 1.00 94.56 127 VAL A C 1
ATOM 1044 O O . VAL A 1 127 ? 0.308 3.364 3.633 1.00 94.56 127 VAL A O 1
ATOM 1047 N N . SER A 1 128 ? -1.934 3.496 3.760 1.00 95.12 128 SER A N 1
ATOM 1048 C CA . SER A 1 128 ? -2.239 3.219 2.366 1.00 95.12 128 SER A CA 1
ATOM 1049 C C . SER A 1 128 ? -3.171 4.284 1.800 1.00 95.12 128 SER A C 1
ATOM 1051 O O . SER A 1 128 ? -4.122 4.720 2.448 1.00 95.12 128 SER A O 1
ATOM 1053 N N . PHE A 1 129 ? -2.923 4.676 0.556 1.00 94.12 129 PHE A N 1
ATOM 1054 C CA . PHE A 1 129 ? -3.593 5.777 -0.120 1.00 94.12 129 PHE A CA 1
ATOM 1055 C C . PHE A 1 129 ? -4.410 5.280 -1.312 1.00 94.12 129 PHE A C 1
ATOM 1057 O O . PHE A 1 129 ? -3.887 4.681 -2.257 1.00 94.12 129 PHE A O 1
ATOM 1064 N N . GLY A 1 130 ? -5.718 5.526 -1.255 1.00 89.12 130 GLY A N 1
ATOM 1065 C CA . GLY A 1 130 ? -6.682 5.135 -2.270 1.00 89.12 130 GLY A CA 1
ATOM 1066 C C . GLY A 1 130 ? -6.682 6.032 -3.505 1.00 89.12 130 GLY A C 1
ATOM 1067 O O . GLY A 1 130 ? -6.251 7.178 -3.495 1.00 89.12 130 GLY A O 1
ATOM 1068 N N . SER A 1 131 ? -7.265 5.517 -4.587 1.00 84.38 131 SER A N 1
ATOM 1069 C CA . SER A 1 131 ? -7.280 6.195 -5.886 1.00 84.38 131 SER A CA 1
ATOM 1070 C C . SER A 1 131 ? -8.179 7.434 -5.957 1.00 84.38 131 SER A C 1
ATOM 1072 O O . SER A 1 131 ? -8.222 8.075 -6.998 1.00 84.38 131 SER A O 1
ATOM 1074 N N . LYS A 1 132 ? -9.013 7.726 -4.952 1.00 88.00 132 LYS A N 1
ATOM 1075 C CA . LYS A 1 132 ? -9.864 8.932 -4.983 1.00 88.00 132 LYS A CA 1
ATOM 1076 C C . LYS A 1 132 ? -9.181 10.143 -4.348 1.00 88.00 132 LYS A C 1
ATOM 1078 O O . LYS A 1 132 ? -9.789 11.208 -4.317 1.00 88.00 132 LYS A O 1
ATOM 1083 N N . LEU A 1 133 ? -7.965 9.972 -3.836 1.00 86.19 133 LEU A N 1
ATOM 1084 C CA . LEU A 1 133 ? -7.174 11.061 -3.291 1.00 86.19 133 LEU A CA 1
ATOM 1085 C C . LEU A 1 133 ? -6.632 11.939 -4.418 1.00 86.19 133 LEU A C 1
ATOM 1087 O O . LEU A 1 133 ? -6.285 11.452 -5.495 1.00 86.19 133 LEU A O 1
ATOM 1091 N N . ASN A 1 134 ? -6.564 13.236 -4.156 1.00 87.56 134 ASN A N 1
ATOM 1092 C CA . ASN A 1 134 ? -5.872 14.205 -4.975 1.00 87.56 134 ASN A CA 1
ATOM 1093 C C . ASN A 1 134 ? -4.407 14.245 -4.524 1.00 87.56 134 ASN A C 1
ATOM 1095 O O . ASN A 1 134 ? -4.097 14.840 -3.493 1.00 87.56 134 ASN A O 1
ATOM 1099 N N . PRO A 1 135 ? -3.469 13.687 -5.300 1.00 82.31 135 PRO A N 1
ATOM 1100 C CA . PRO A 1 135 ? -2.077 13.633 -4.880 1.00 82.31 135 PRO A CA 1
ATOM 1101 C C . PRO A 1 135 ? -1.369 14.997 -4.916 1.00 82.31 135 PRO A C 1
ATOM 1103 O O . PRO A 1 135 ? -0.218 15.086 -4.507 1.00 82.31 135 PRO A O 1
ATOM 1106 N N . LYS A 1 136 ? -2.045 16.059 -5.380 1.00 82.56 136 LYS A N 1
ATOM 1107 C CA . LYS A 1 136 ? -1.588 17.454 -5.267 1.00 82.56 136 LYS A CA 1
ATOM 1108 C C . LYS A 1 136 ? -2.097 18.154 -4.000 1.00 82.56 136 LYS A C 1
ATOM 1110 O O . LYS A 1 136 ? -1.774 19.313 -3.770 1.00 82.56 136 LYS A O 1
ATOM 1115 N N . SER A 1 137 ? -2.941 17.490 -3.208 1.00 86.31 137 SER A N 1
ATOM 1116 C CA . SER A 1 137 ? -3.489 18.041 -1.968 1.00 86.31 137 SER A CA 1
ATOM 1117 C C . SER A 1 137 ? -2.359 18.336 -0.980 1.00 86.31 137 SER A C 1
ATOM 1119 O O . SER A 1 137 ? -1.511 17.484 -0.714 1.00 86.31 137 SER A O 1
ATOM 1121 N N . GLU A 1 138 ? -2.347 19.539 -0.402 1.00 86.62 138 GLU A N 1
ATOM 1122 C CA . GLU A 1 138 ? -1.315 19.937 0.561 1.00 86.62 138 GLU A CA 1
ATOM 1123 C C . GLU A 1 138 ? -1.284 18.995 1.774 1.00 86.62 138 GLU A C 1
ATOM 1125 O O . GLU A 1 138 ? -0.209 18.603 2.224 1.00 86.62 138 GLU A O 1
ATOM 1130 N N . LYS A 1 139 ? -2.457 18.574 2.268 1.00 89.75 139 LYS A N 1
ATOM 1131 C CA . LYS A 1 139 ? -2.569 17.632 3.395 1.00 89.75 139 LYS A CA 1
ATOM 1132 C C . LYS A 1 139 ? -1.980 16.265 3.054 1.00 89.75 139 LYS A C 1
ATOM 1134 O O . LYS A 1 139 ? -1.285 15.675 3.875 1.00 89.75 139 LYS A O 1
ATOM 1139 N N . PHE A 1 140 ? -2.212 15.788 1.832 1.00 89.38 140 PHE A N 1
ATOM 1140 C CA . PHE A 1 140 ? -1.658 14.526 1.345 1.00 89.38 140 PHE A CA 1
ATOM 1141 C C . PHE A 1 140 ? -0.127 14.564 1.320 1.00 89.38 140 PHE A C 1
ATOM 1143 O O . PHE A 1 140 ? 0.532 13.679 1.864 1.00 89.38 140 PHE A O 1
ATOM 1150 N N . LEU A 1 141 ? 0.439 15.627 0.746 1.00 87.31 141 LEU A N 1
ATOM 1151 C CA . LEU A 1 141 ? 1.886 15.807 0.640 1.00 87.31 141 LEU A CA 1
ATOM 1152 C C . LEU A 1 141 ? 2.549 15.989 2.010 1.00 87.31 141 LEU A C 1
ATOM 1154 O O . LEU A 1 141 ? 3.593 15.390 2.256 1.00 87.31 141 LEU A O 1
ATOM 1158 N N . LYS A 1 142 ? 1.930 16.754 2.920 1.00 88.12 142 LYS A N 1
ATOM 1159 C CA . LYS A 1 142 ? 2.410 16.904 4.304 1.00 88.12 142 LYS A CA 1
ATOM 1160 C C . LYS A 1 142 ? 2.394 15.582 5.063 1.00 88.12 142 LYS A C 1
ATOM 1162 O O . LYS A 1 142 ? 3.342 15.298 5.787 1.00 88.12 142 LYS A O 1
ATOM 1167 N N . LEU A 1 143 ? 1.357 14.761 4.883 1.00 89.19 143 LEU A N 1
ATOM 1168 C CA . LEU A 1 143 ? 1.299 13.447 5.519 1.00 89.19 143 LEU A CA 1
ATOM 1169 C C . LEU A 1 143 ? 2.407 12.523 5.006 1.00 89.19 143 LEU A C 1
ATOM 1171 O O . LEU A 1 143 ? 3.072 11.872 5.803 1.00 89.19 143 LEU A O 1
ATOM 1175 N N . ILE A 1 144 ? 2.643 12.496 3.691 1.00 88.31 144 ILE A N 1
ATOM 1176 C CA . ILE A 1 144 ? 3.764 11.743 3.114 1.00 88.31 144 ILE A CA 1
ATOM 1177 C C . ILE A 1 144 ? 5.094 12.241 3.684 1.00 88.31 144 ILE A C 1
ATOM 1179 O O . ILE A 1 144 ? 5.910 11.416 4.082 1.00 88.31 144 ILE A O 1
ATOM 1183 N N . ALA A 1 145 ? 5.300 13.558 3.760 1.00 86.19 145 ALA A N 1
ATOM 1184 C CA . ALA A 1 145 ? 6.522 14.135 4.315 1.00 86.19 145 ALA A CA 1
ATOM 1185 C C . ALA A 1 145 ? 6.754 13.687 5.766 1.00 86.19 145 ALA A C 1
ATOM 1187 O O . ALA A 1 145 ? 7.818 13.149 6.055 1.00 86.19 145 ALA A O 1
ATOM 1188 N N . ARG A 1 146 ? 5.736 13.788 6.636 1.00 87.31 146 ARG A N 1
ATOM 1189 C CA . ARG A 1 146 ? 5.817 13.330 8.036 1.00 87.31 146 ARG A CA 1
ATOM 1190 C C . ARG A 1 146 ? 6.213 11.852 8.151 1.00 87.31 146 ARG A C 1
ATOM 1192 O O . ARG A 1 146 ? 7.066 11.510 8.963 1.00 87.31 146 ARG A O 1
ATOM 1199 N N . VAL A 1 147 ? 5.640 10.987 7.306 1.00 87.69 147 VAL A N 1
ATOM 1200 C CA . VAL A 1 147 ? 5.973 9.549 7.272 1.00 87.69 147 VAL A CA 1
ATOM 1201 C C . VAL A 1 147 ? 7.428 9.312 6.845 1.00 87.69 147 VAL A C 1
ATOM 1203 O O . VAL A 1 147 ? 8.097 8.459 7.416 1.00 87.69 147 VAL A O 1
ATOM 1206 N N . GLN A 1 148 ? 7.938 10.049 5.852 1.00 83.81 148 GLN A N 1
ATOM 1207 C CA . GLN A 1 148 ? 9.324 9.887 5.383 1.00 83.81 148 GLN A CA 1
ATOM 1208 C C . GLN A 1 148 ? 10.352 10.477 6.361 1.00 83.81 148 GLN A C 1
ATOM 1210 O O . GLN A 1 148 ? 11.442 9.933 6.510 1.00 83.81 148 GLN A O 1
ATOM 1215 N N . GLU A 1 149 ? 10.012 11.578 7.032 1.00 84.81 149 GLU A N 1
ATOM 1216 C CA . GLU A 1 149 ? 10.881 12.243 8.011 1.00 84.81 149 GLU A CA 1
ATOM 1217 C C . GLU A 1 149 ? 10.923 11.513 9.363 1.00 84.81 149 GLU A C 1
ATOM 1219 O O . GLU A 1 149 ? 11.755 11.838 10.208 1.00 84.81 149 GLU A O 1
ATOM 1224 N N . GLY A 1 150 ? 10.080 10.490 9.551 1.00 80.81 150 GLY A N 1
ATOM 1225 C CA . GLY A 1 150 ? 10.060 9.675 10.762 1.00 80.81 150 GLY A CA 1
ATOM 1226 C C . GLY A 1 150 ? 9.454 10.397 11.965 1.00 80.81 150 GLY A C 1
ATOM 1227 O O . GLY A 1 150 ? 9.880 10.151 13.093 1.00 80.81 150 GLY A O 1
ATOM 1228 N N . ASP A 1 151 ? 8.480 11.285 11.732 1.00 80.88 151 ASP A N 1
ATOM 1229 C CA . ASP A 1 151 ? 7.693 11.921 12.793 1.00 80.88 151 ASP A CA 1
ATOM 1230 C C . ASP A 1 151 ? 7.082 10.837 13.699 1.00 80.88 151 ASP A C 1
ATOM 1232 O O . ASP A 1 151 ? 6.437 9.901 13.223 1.00 80.88 151 ASP A O 1
ATOM 1236 N N . THR A 1 152 ? 7.293 10.950 15.012 1.00 78.19 152 THR A N 1
ATOM 1237 C CA . THR A 1 152 ? 6.859 9.948 15.996 1.00 78.19 152 THR A CA 1
ATOM 1238 C C . THR A 1 152 ? 5.343 9.792 16.052 1.00 78.19 152 THR A C 1
ATOM 1240 O O . THR A 1 152 ? 4.864 8.716 16.412 1.00 78.19 152 THR A O 1
ATOM 1243 N N . ALA A 1 153 ? 4.593 10.835 15.682 1.00 77.81 153 ALA A N 1
ATOM 1244 C CA . ALA A 1 153 ? 3.137 10.793 15.594 1.00 77.81 153 ALA A CA 1
ATOM 1245 C C . ALA A 1 153 ? 2.639 10.187 14.269 1.00 77.81 153 ALA A C 1
ATOM 1247 O O . ALA A 1 153 ? 1.476 9.798 14.160 1.00 77.81 153 ALA A O 1
ATOM 1248 N N . ALA A 1 154 ? 3.489 10.101 13.243 1.00 79.81 154 ALA A N 1
ATOM 1249 C CA . ALA A 1 154 ? 3.096 9.634 11.923 1.00 79.81 154 ALA A CA 1
ATOM 1250 C C . ALA A 1 154 ? 3.190 8.106 11.772 1.00 79.81 154 ALA A C 1
ATOM 1252 O O . ALA A 1 154 ? 3.936 7.434 12.489 1.00 79.81 154 ALA A O 1
ATOM 1253 N N . PRO A 1 155 ? 2.463 7.528 10.794 1.00 84.00 155 PRO A N 1
ATOM 1254 C CA . PRO A 1 155 ? 2.695 6.153 10.379 1.00 84.00 155 PRO A CA 1
ATOM 1255 C C . PRO A 1 155 ? 4.164 5.922 10.023 1.00 84.00 155 PRO A C 1
ATOM 1257 O O . PRO A 1 155 ? 4.805 6.774 9.413 1.00 84.00 155 PRO A O 1
ATOM 1260 N N . ARG A 1 156 ? 4.690 4.738 10.337 1.00 86.62 156 ARG A N 1
ATOM 1261 C CA . ARG A 1 156 ? 6.110 4.419 10.116 1.00 86.62 156 ARG A CA 1
ATOM 1262 C C . ARG A 1 156 ? 6.451 4.208 8.645 1.00 86.62 156 ARG A C 1
ATOM 1264 O O . ARG A 1 156 ? 7.611 4.317 8.258 1.00 86.62 156 ARG A O 1
ATOM 1271 N N . LYS A 1 157 ? 5.468 3.810 7.832 1.00 91.62 157 LYS A N 1
ATOM 1272 C CA . LYS A 1 157 ? 5.686 3.433 6.431 1.00 91.62 157 LYS A CA 1
ATOM 1273 C C . LYS A 1 157 ? 4.453 3.663 5.567 1.00 91.62 157 LYS A C 1
ATOM 1275 O O . LYS A 1 157 ? 3.318 3.558 6.032 1.00 91.62 157 LYS A O 1
ATOM 1280 N N . ILE A 1 158 ? 4.684 3.898 4.278 1.00 92.31 158 ILE A N 1
ATOM 1281 C CA . ILE A 1 158 ? 3.643 3.841 3.251 1.00 92.31 158 ILE A CA 1
ATOM 1282 C C . ILE A 1 158 ? 3.592 2.409 2.711 1.00 92.31 158 ILE A C 1
ATOM 1284 O O . ILE A 1 158 ? 4.515 1.964 2.028 1.00 92.31 158 ILE A O 1
ATOM 1288 N N . GLU A 1 159 ? 2.520 1.683 3.019 1.00 94.19 159 GLU A N 1
ATOM 1289 C CA . GLU A 1 159 ? 2.307 0.336 2.486 1.00 94.19 159 GLU A CA 1
ATOM 1290 C C . GLU A 1 159 ? 1.867 0.441 1.026 1.00 94.19 159 GLU A C 1
ATOM 1292 O O . GLU A 1 159 ? 2.548 -0.071 0.147 1.00 94.19 159 GLU A O 1
ATOM 1297 N N . ARG A 1 160 ? 0.784 1.166 0.720 1.00 93.00 160 ARG A N 1
ATOM 1298 C CA . ARG A 1 160 ? 0.273 1.244 -0.655 1.00 93.00 160 ARG A CA 1
ATOM 1299 C C . ARG A 1 160 ? 0.015 2.663 -1.133 1.00 93.00 160 ARG A C 1
ATOM 1301 O O . ARG A 1 160 ? -0.655 3.437 -0.462 1.00 93.00 160 ARG A O 1
ATOM 1308 N N . LEU A 1 161 ? 0.444 2.980 -2.352 1.00 92.25 161 LEU A N 1
ATOM 1309 C CA . LEU A 1 161 ? 0.175 4.256 -3.016 1.00 92.25 161 LEU A CA 1
ATOM 1310 C C . LEU A 1 161 ? -0.505 4.027 -4.370 1.00 92.25 161 LEU A C 1
ATOM 1312 O O . LEU A 1 161 ? 0.039 3.344 -5.237 1.00 92.25 161 LEU A O 1
ATOM 1316 N N . VAL A 1 162 ? -1.697 4.603 -4.566 1.00 90.75 162 VAL A N 1
ATOM 1317 C CA . VAL A 1 162 ? -2.442 4.517 -5.832 1.00 90.75 162 VAL A CA 1
ATOM 1318 C C . VAL A 1 162 ? -2.567 5.895 -6.487 1.00 90.75 162 VAL A C 1
ATOM 1320 O O . VAL A 1 162 ? -3.262 6.765 -5.977 1.00 90.75 162 VAL A O 1
ATOM 1323 N N . LEU A 1 163 ? -1.942 6.073 -7.653 1.00 88.38 163 LEU A N 1
ATOM 1324 C CA . LEU A 1 163 ? -1.952 7.305 -8.452 1.00 88.38 163 LEU A CA 1
ATOM 1325 C C . LEU A 1 163 ? -2.733 7.064 -9.751 1.00 88.38 163 LEU A C 1
ATOM 1327 O O . LEU A 1 163 ? -2.404 6.145 -10.497 1.00 88.38 163 LEU A O 1
ATOM 1331 N N . ASN A 1 164 ? -3.770 7.853 -10.044 1.00 83.69 164 ASN A N 1
ATOM 1332 C CA . ASN A 1 164 ? -4.645 7.648 -11.206 1.00 83.69 164 ASN A CA 1
ATOM 1333 C C . ASN A 1 164 ? -4.802 8.901 -12.085 1.00 83.69 164 ASN A C 1
ATOM 1335 O O . ASN A 1 164 ? -4.398 9.989 -11.709 1.00 83.69 164 ASN A O 1
ATOM 1339 N N . LYS A 1 165 ? -5.419 8.758 -13.270 1.00 69.81 165 LYS A N 1
ATOM 1340 C CA . LYS A 1 165 ? -5.864 9.876 -14.131 1.00 69.81 165 LYS A CA 1
ATOM 1341 C C . LYS A 1 165 ? -4.815 10.981 -14.302 1.00 69.81 165 LYS A C 1
ATOM 1343 O O . LYS A 1 165 ? -5.034 12.135 -13.941 1.00 69.81 165 LYS A O 1
ATOM 1348 N N . SER A 1 166 ? -3.665 10.625 -14.858 1.00 67.25 166 SER A N 1
ATOM 1349 C CA . SER A 1 166 ? -2.572 11.564 -15.145 1.00 67.25 166 SER A CA 1
ATOM 1350 C C . SER A 1 166 ? -1.903 12.233 -13.928 1.00 67.25 166 SER A C 1
ATOM 1352 O O . SER A 1 166 ? -1.092 13.146 -14.075 1.00 67.25 166 SER A O 1
ATOM 1354 N N . SER A 1 167 ? -2.195 11.772 -12.711 1.00 75.69 167 SER A N 1
ATOM 1355 C CA . SER A 1 167 ? -1.734 12.423 -11.488 1.00 75.69 167 SER A CA 1
ATOM 1356 C C . SER A 1 167 ? -0.285 12.120 -11.108 1.00 75.69 167 SER A C 1
ATOM 1358 O O . SER A 1 167 ? 0.230 12.758 -10.196 1.00 75.69 167 SER A O 1
ATOM 1360 N N . PHE A 1 168 ? 0.379 11.160 -11.763 1.00 83.44 168 PHE A N 1
ATOM 1361 C CA . PHE A 1 168 ? 1.729 10.732 -11.389 1.00 83.44 168 PHE A CA 1
ATOM 1362 C C . PHE A 1 168 ? 2.752 11.855 -11.564 1.00 83.44 168 PHE A C 1
ATOM 1364 O O . PHE A 1 168 ? 3.491 12.176 -10.643 1.00 83.44 168 PHE A O 1
ATOM 1371 N N . PHE A 1 169 ? 2.772 12.491 -12.735 1.00 79.38 169 PHE A N 1
ATOM 1372 C CA . PHE A 1 169 ? 3.713 13.578 -13.005 1.00 79.38 169 PHE A CA 1
ATOM 1373 C C . PHE A 1 169 ? 3.413 14.816 -12.162 1.00 79.38 169 PHE A C 1
ATOM 1375 O O . PHE A 1 169 ? 4.331 15.402 -11.600 1.00 79.38 169 PHE A O 1
ATOM 1382 N N . GLY A 1 170 ? 2.130 15.135 -11.972 1.00 76.69 170 GLY A N 1
ATOM 1383 C CA . GLY A 1 170 ? 1.721 16.187 -11.046 1.00 76.69 170 GLY A CA 1
ATOM 1384 C C . GLY A 1 170 ? 2.136 15.900 -9.599 1.00 76.69 170 GLY A C 1
ATOM 1385 O O . GLY A 1 170 ? 2.560 16.805 -8.895 1.00 76.69 170 GLY A O 1
ATOM 1386 N N . PHE A 1 171 ? 2.0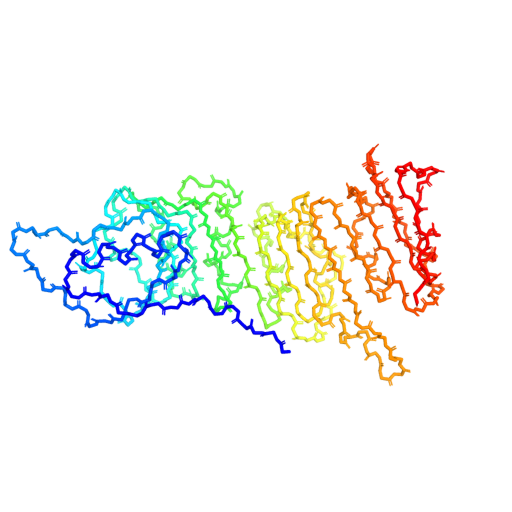84 14.640 -9.165 1.00 82.31 171 PHE A N 1
ATOM 1387 C CA . PHE A 1 171 ? 2.584 14.223 -7.856 1.00 82.31 171 PHE A CA 1
ATOM 1388 C C . PHE A 1 171 ? 4.104 14.370 -7.726 1.00 82.31 171 PHE A C 1
ATOM 1390 O O . PHE A 1 171 ? 4.585 14.603 -6.628 1.00 82.31 171 PHE A O 1
ATOM 1397 N N . LEU A 1 172 ? 4.863 14.245 -8.818 1.00 78.69 172 LEU A N 1
ATOM 1398 C CA . LEU A 1 172 ? 6.321 14.418 -8.825 1.00 78.69 172 LEU A CA 1
ATOM 1399 C C . LEU A 1 172 ? 6.781 15.876 -8.966 1.00 78.69 172 LEU A C 1
ATOM 1401 O O . LEU A 1 172 ? 7.956 16.155 -8.721 1.00 78.69 172 LEU A O 1
ATOM 1405 N N . GLU A 1 173 ? 5.896 16.792 -9.365 1.00 73.25 173 GLU A N 1
ATOM 1406 C CA . GLU A 1 173 ? 6.167 18.236 -9.459 1.00 73.25 173 GLU A CA 1
ATOM 1407 C C . GLU A 1 173 ? 6.181 18.916 -8.088 1.00 73.25 173 GLU A C 1
ATOM 1409 O O . GLU A 1 173 ? 7.077 19.704 -7.778 1.00 73.25 173 GLU A O 1
ATOM 1414 N N . GLU A 1 174 ? 5.212 18.561 -7.255 1.00 66.12 174 GLU A N 1
ATOM 1415 C CA . GLU A 1 174 ? 4.987 19.114 -5.919 1.00 66.12 174 GLU A CA 1
ATOM 1416 C C . GLU A 1 174 ? 6.012 18.761 -4.810 1.00 66.12 174 GLU A C 1
ATOM 1418 O O . GLU A 1 174 ? 6.176 19.559 -3.882 1.00 66.12 174 GLU A O 1
ATOM 1423 N N . PRO A 1 175 ? 6.793 17.658 -4.853 1.00 56.38 175 PRO A N 1
ATOM 1424 C CA . PRO A 1 175 ? 7.734 17.283 -3.799 1.00 56.38 175 PRO A CA 1
ATOM 1425 C C . PRO A 1 175 ? 8.964 18.190 -3.706 1.00 56.38 175 PRO A C 1
ATOM 1427 O O . PRO A 1 175 ? 9.875 17.884 -2.945 1.00 56.38 175 PRO A O 1
ATOM 1430 N N . ARG A 1 176 ? 8.999 19.340 -4.400 1.00 52.28 176 ARG A N 1
ATOM 1431 C CA . ARG A 1 176 ? 9.999 20.399 -4.155 1.00 52.28 176 ARG A CA 1
ATOM 1432 C C . ARG A 1 176 ? 10.041 20.850 -2.685 1.00 52.28 176 ARG A C 1
ATOM 1434 O O . ARG A 1 176 ? 11.011 21.487 -2.292 1.00 52.28 176 ARG A O 1
ATOM 1441 N N . ARG A 1 177 ? 9.006 20.525 -1.898 1.00 52.19 177 ARG A N 1
ATOM 1442 C CA . ARG A 1 177 ? 8.877 20.824 -0.463 1.00 52.19 177 ARG A CA 1
ATOM 1443 C C . ARG A 1 177 ? 9.291 19.687 0.478 1.00 52.19 177 ARG A C 1
ATOM 1445 O O . ARG A 1 177 ? 9.389 19.938 1.671 1.00 52.19 177 ARG A O 1
ATOM 1452 N N . ILE A 1 178 ? 9.514 18.469 -0.020 1.00 58.62 178 ILE A N 1
ATOM 1453 C CA . ILE A 1 178 ? 9.976 17.354 0.818 1.00 58.62 178 ILE A CA 1
ATOM 1454 C C . ILE A 1 178 ? 11.505 17.390 0.811 1.00 58.62 178 ILE A C 1
ATOM 1456 O O . ILE A 1 178 ? 12.131 17.363 -0.251 1.00 58.62 178 ILE A O 1
ATOM 1460 N N . SER A 1 179 ? 12.104 17.486 1.998 1.00 56.69 179 SER A N 1
ATOM 1461 C CA . SER A 1 179 ? 13.560 17.519 2.201 1.00 56.69 179 SER A CA 1
ATOM 1462 C C . SER A 1 179 ? 14.257 16.336 1.510 1.00 56.69 179 SER A C 1
ATOM 1464 O O . SER A 1 179 ? 15.321 16.474 0.899 1.00 56.69 179 SER A O 1
ATOM 1466 N N . GLN A 1 180 ? 13.592 15.181 1.518 1.00 61.16 180 GLN A N 1
ATOM 1467 C CA . GLN A 1 180 ? 14.005 13.968 0.836 1.00 61.16 180 GLN A CA 1
ATOM 1468 C C . GLN A 1 180 ? 13.300 13.826 -0.516 1.00 61.16 180 GLN A C 1
ATOM 1470 O O . GLN A 1 180 ? 12.104 13.569 -0.627 1.00 61.16 180 GLN A O 1
ATOM 1475 N N . ARG A 1 181 ? 14.084 13.908 -1.592 1.00 73.12 181 ARG A N 1
ATOM 1476 C CA . ARG A 1 181 ? 13.651 13.667 -2.982 1.00 73.12 181 ARG A CA 1
ATOM 1477 C C . ARG A 1 181 ? 13.416 12.172 -3.278 1.00 73.12 181 ARG A C 1
ATOM 1479 O O . ARG A 1 181 ? 13.543 11.731 -4.418 1.00 73.12 181 ARG A O 1
ATOM 1486 N N . LYS A 1 182 ? 13.135 11.371 -2.254 1.00 82.25 182 LYS A N 1
ATOM 1487 C CA . LYS A 1 182 ? 12.925 9.926 -2.321 1.00 82.25 182 LYS A CA 1
ATOM 1488 C C . LYS A 1 182 ? 11.698 9.588 -1.489 1.00 82.25 182 LYS A C 1
ATOM 1490 O O . LYS A 1 182 ? 11.614 9.997 -0.341 1.00 82.25 182 LYS A O 1
ATOM 1495 N N . ILE A 1 183 ? 10.752 8.873 -2.086 1.00 86.19 183 ILE A N 1
ATOM 1496 C CA . ILE A 1 183 ? 9.517 8.452 -1.421 1.00 86.19 183 ILE A CA 1
ATOM 1497 C C . ILE A 1 183 ? 9.500 6.934 -1.407 1.00 86.19 183 ILE A C 1
ATOM 1499 O O . ILE A 1 183 ? 9.425 6.314 -2.466 1.00 86.19 183 ILE A O 1
ATOM 1503 N N . HIS A 1 184 ? 9.576 6.344 -0.220 1.00 89.12 184 HIS A N 1
ATOM 1504 C CA . HIS A 1 184 ? 9.542 4.896 -0.050 1.00 89.12 184 HIS A CA 1
ATOM 1505 C C . HIS A 1 184 ? 8.102 4.390 0.072 1.00 89.12 184 HIS A C 1
ATOM 1507 O O . HIS A 1 184 ? 7.347 4.874 0.918 1.00 89.12 184 HIS A O 1
ATOM 1513 N N . VAL A 1 185 ? 7.738 3.408 -0.756 1.00 91.12 185 VAL A N 1
ATOM 1514 C CA . VAL A 1 185 ? 6.436 2.720 -0.749 1.00 91.12 185 VAL A CA 1
ATOM 1515 C C . VAL A 1 185 ? 6.632 1.215 -0.948 1.00 91.12 185 VAL A C 1
ATOM 1517 O O . VAL A 1 185 ? 7.544 0.811 -1.664 1.00 91.12 185 VAL A O 1
ATOM 1520 N N . GLU A 1 186 ? 5.783 0.367 -0.368 1.00 90.25 186 GLU A N 1
ATOM 1521 C CA . GLU A 1 186 ? 5.858 -1.082 -0.633 1.00 90.25 186 GLU A CA 1
ATOM 1522 C C . GLU A 1 186 ? 5.176 -1.447 -1.949 1.00 90.25 186 GLU A C 1
ATOM 1524 O O . GLU A 1 186 ? 5.784 -2.078 -2.813 1.00 90.25 186 GLU A O 1
ATOM 1529 N N . ASP A 1 187 ? 3.935 -0.992 -2.107 1.00 89.19 187 ASP A N 1
ATOM 1530 C CA . ASP A 1 187 ? 3.055 -1.318 -3.218 1.00 89.19 187 ASP A CA 1
ATOM 1531 C C . ASP A 1 187 ? 2.658 -0.043 -3.976 1.00 89.19 187 ASP A C 1
ATOM 1533 O O . ASP A 1 187 ? 1.906 0.800 -3.479 1.00 89.19 187 ASP A O 1
ATOM 1537 N N . LEU A 1 188 ? 3.107 0.090 -5.223 1.00 89.50 188 LEU A N 1
ATOM 1538 C CA . LEU A 1 188 ? 2.782 1.223 -6.090 1.00 89.50 188 LEU A CA 1
ATOM 1539 C C . LEU A 1 188 ? 1.812 0.814 -7.203 1.00 89.50 188 LEU A C 1
ATOM 1541 O O . LEU A 1 188 ? 2.084 -0.087 -7.992 1.00 89.50 188 LEU A O 1
ATOM 1545 N N . VAL A 1 189 ? 0.693 1.521 -7.335 1.00 87.94 189 VAL A N 1
ATOM 1546 C CA . VAL A 1 189 ? -0.213 1.374 -8.480 1.00 87.94 189 VAL A CA 1
ATOM 1547 C C . VAL A 1 189 ? -0.319 2.705 -9.202 1.00 87.94 189 VAL A C 1
ATOM 1549 O O . VAL A 1 189 ? -0.792 3.684 -8.634 1.00 87.94 189 VAL A O 1
ATOM 1552 N N . VAL A 1 190 ? 0.083 2.740 -10.468 1.00 86.00 190 VAL A N 1
ATOM 1553 C CA . VAL A 1 190 ? 0.002 3.929 -11.316 1.00 86.00 190 VAL A CA 1
ATOM 1554 C C . VAL A 1 190 ? -0.950 3.671 -12.473 1.00 86.00 190 VAL A C 1
ATOM 1556 O O . VAL A 1 190 ? -0.877 2.649 -13.144 1.00 86.00 190 VAL A O 1
ATOM 1559 N N . THR A 1 191 ? -1.850 4.611 -12.731 1.00 84.31 191 THR A N 1
ATOM 1560 C CA . THR A 1 191 ? -2.697 4.654 -13.925 1.00 84.31 191 THR A CA 1
ATOM 1561 C C . THR A 1 191 ? -2.532 6.017 -14.601 1.00 84.31 191 THR A C 1
ATOM 1563 O O . THR A 1 191 ? -3.179 6.992 -14.222 1.00 84.31 191 THR A O 1
ATOM 1566 N N . GLN A 1 192 ? -1.651 6.092 -15.600 1.00 76.50 192 GLN A N 1
ATOM 1567 C CA . GLN A 1 192 ? -1.258 7.314 -16.310 1.00 76.50 192 GLN A CA 1
ATOM 1568 C C . GLN A 1 192 ? -1.768 7.294 -17.760 1.00 76.50 192 GLN A C 1
ATOM 1570 O O . GLN A 1 192 ? -1.023 7.026 -18.700 1.00 76.50 192 GLN A O 1
ATOM 1575 N N . THR A 1 193 ? -3.050 7.579 -17.965 1.00 70.38 193 THR A N 1
ATOM 1576 C CA . THR A 1 193 ? -3.662 7.629 -19.302 1.00 70.38 193 THR A CA 1
ATOM 1577 C C . THR A 1 193 ? -3.488 9.023 -19.916 1.00 70.38 193 THR A C 1
ATOM 1579 O O . THR A 1 193 ? -4.093 9.970 -19.424 1.00 70.38 193 THR A O 1
ATOM 1582 N N . GLY A 1 194 ? -2.669 9.178 -20.963 1.00 62.59 194 GLY A N 1
ATOM 1583 C CA . GLY A 1 194 ? -2.493 10.467 -21.654 1.00 62.59 194 GLY A CA 1
ATOM 1584 C C . GLY A 1 194 ? -1.142 10.643 -22.360 1.00 62.59 194 GLY A C 1
ATOM 1585 O O . GLY A 1 194 ? -0.186 9.916 -22.089 1.00 62.59 194 GLY A O 1
ATOM 1586 N N . LYS A 1 195 ? -1.063 11.634 -23.264 1.00 56.62 195 LYS A N 1
ATOM 1587 C CA . LYS A 1 195 ? 0.156 12.035 -24.002 1.00 56.62 195 LYS A CA 1
ATOM 1588 C C . LYS A 1 195 ? 1.033 13.031 -23.227 1.00 56.62 195 LYS A C 1
ATOM 1590 O O . LYS A 1 195 ? 1.826 13.737 -23.851 1.00 56.62 195 LYS A O 1
ATOM 1595 N N . ASP A 1 196 ? 0.886 13.125 -21.903 1.00 57.06 196 ASP A N 1
ATOM 1596 C CA . ASP A 1 196 ? 1.726 14.015 -21.100 1.00 57.06 196 ASP A CA 1
ATOM 1597 C C . ASP A 1 196 ? 3.188 13.746 -21.436 1.00 57.06 196 ASP A C 1
ATOM 1599 O O . ASP A 1 196 ? 3.658 12.602 -21.384 1.00 57.06 196 ASP A O 1
ATOM 1603 N N . LYS A 1 197 ? 3.898 14.806 -21.840 1.00 55.22 197 LYS A N 1
ATOM 1604 C CA . LYS A 1 197 ? 5.255 14.706 -22.391 1.00 55.22 197 LYS A CA 1
ATOM 1605 C C . LYS A 1 197 ? 6.282 14.216 -21.357 1.00 55.22 197 LYS A C 1
ATOM 1607 O O . LYS A 1 197 ? 7.439 14.015 -21.717 1.00 55.22 197 LYS A O 1
ATOM 1612 N N . GLY A 1 198 ? 5.848 13.892 -20.137 1.00 54.50 198 GLY A N 1
ATOM 1613 C CA . GLY A 1 198 ? 6.704 13.640 -18.991 1.00 54.50 198 GLY A CA 1
ATOM 1614 C C . GLY A 1 198 ? 7.322 14.949 -18.519 1.00 54.50 198 GLY A C 1
ATOM 1615 O O . GLY A 1 198 ? 7.400 15.924 -19.269 1.00 54.50 198 GLY A O 1
ATOM 1616 N N . LEU A 1 199 ? 7.770 14.975 -17.270 1.00 56.12 199 LEU A N 1
ATOM 1617 C CA . LEU A 1 199 ? 8.685 16.024 -16.852 1.00 56.12 199 LEU A CA 1
ATOM 1618 C C . LEU A 1 199 ? 10.003 15.889 -17.616 1.00 56.12 199 LEU A C 1
ATOM 1620 O O . LEU A 1 199 ? 10.419 14.775 -17.946 1.00 56.12 199 LEU A O 1
ATOM 1624 N N . GLY A 1 200 ? 10.667 17.018 -17.879 1.00 51.72 200 GLY A N 1
ATOM 1625 C CA . GLY A 1 200 ? 12.045 17.004 -18.363 1.00 51.72 200 GLY A CA 1
ATOM 1626 C C . GLY A 1 200 ? 12.901 16.109 -17.464 1.00 51.72 200 GLY A C 1
ATOM 1627 O O . GLY A 1 200 ? 12.751 16.137 -16.241 1.00 51.72 200 GLY A O 1
ATOM 1628 N N . ILE A 1 201 ? 13.755 15.283 -18.075 1.00 44.66 201 ILE A N 1
ATOM 1629 C CA . ILE A 1 201 ? 14.695 14.392 -17.382 1.00 44.66 201 ILE A CA 1
ATOM 1630 C C . ILE A 1 201 ? 15.574 15.276 -16.485 1.00 44.66 201 ILE A C 1
ATOM 1632 O O . ILE A 1 201 ? 16.495 15.925 -16.965 1.00 44.66 201 ILE A O 1
ATOM 1636 N N . GLY A 1 202 ? 15.228 15.389 -15.202 1.00 43.84 202 GLY A N 1
ATOM 1637 C CA . GLY A 1 202 ? 15.843 16.378 -14.316 1.00 43.84 202 GLY A CA 1
ATOM 1638 C C . GLY A 1 202 ? 15.072 16.671 -13.032 1.00 43.84 202 GLY A C 1
ATOM 1639 O O . GLY A 1 202 ? 15.673 17.167 -12.080 1.00 43.84 202 GLY A O 1
ATOM 1640 N N . THR A 1 203 ? 13.779 16.335 -12.934 1.00 53.12 203 THR A N 1
ATOM 1641 C CA . THR A 1 203 ? 13.116 16.378 -11.626 1.00 53.12 203 THR A CA 1
ATOM 1642 C C . THR A 1 203 ? 13.615 15.267 -10.726 1.00 53.12 203 THR A C 1
ATOM 1644 O O . THR A 1 203 ? 13.666 14.089 -11.072 1.00 53.12 203 THR A O 1
ATOM 1647 N N . SER A 1 204 ? 14.060 15.694 -9.554 1.00 60.53 204 SER A N 1
ATOM 1648 C CA . SER A 1 204 ? 14.902 14.921 -8.661 1.00 60.53 204 SER A CA 1
ATOM 1649 C C . SER A 1 204 ? 14.153 13.885 -7.830 1.00 60.53 204 SER A C 1
ATOM 1651 O O . SER A 1 204 ? 14.804 13.075 -7.177 1.00 60.53 204 SER A O 1
ATOM 1653 N N . THR A 1 205 ? 12.819 13.915 -7.833 1.00 74.94 205 THR A N 1
ATOM 1654 C CA . THR A 1 205 ? 12.009 13.028 -6.998 1.00 74.94 205 THR A CA 1
ATOM 1655 C C . THR A 1 205 ? 11.944 11.623 -7.580 1.00 74.94 205 THR A C 1
ATOM 1657 O O . THR A 1 205 ? 11.529 11.425 -8.722 1.00 74.94 205 THR A O 1
ATOM 1660 N N . ARG A 1 206 ? 12.338 10.641 -6.771 1.00 82.06 206 ARG A N 1
ATOM 1661 C CA . ARG A 1 206 ? 12.274 9.210 -7.075 1.00 82.06 206 ARG A CA 1
ATOM 1662 C C . ARG A 1 206 ? 11.278 8.531 -6.144 1.00 82.06 206 ARG A C 1
ATOM 1664 O O . ARG A 1 206 ? 11.257 8.825 -4.952 1.00 82.06 206 ARG A O 1
ATOM 1671 N N . ILE A 1 207 ? 10.488 7.599 -6.666 1.00 86.69 207 ILE A N 1
ATOM 1672 C CA . ILE A 1 207 ? 9.670 6.705 -5.839 1.00 86.69 207 ILE A CA 1
ATOM 1673 C C . ILE A 1 207 ? 10.401 5.373 -5.730 1.00 86.69 207 ILE A C 1
ATOM 1675 O O . ILE A 1 207 ? 10.631 4.717 -6.743 1.00 86.69 207 ILE A O 1
ATOM 1679 N N . ILE A 1 208 ? 10.774 4.990 -4.514 1.00 86.31 208 ILE A N 1
ATOM 1680 C CA . ILE A 1 208 ? 11.409 3.709 -4.226 1.00 86.31 208 ILE A CA 1
ATOM 1681 C C . ILE A 1 208 ? 10.310 2.708 -3.892 1.00 86.31 208 ILE A C 1
ATOM 1683 O O . ILE A 1 208 ? 9.565 2.914 -2.937 1.00 86.31 208 ILE A O 1
ATOM 1687 N N . VAL A 1 209 ? 10.210 1.641 -4.682 1.00 83.69 209 VAL A N 1
ATOM 1688 C CA . VAL A 1 209 ? 9.182 0.609 -4.526 1.00 83.69 209 VAL A CA 1
ATOM 1689 C C . VAL A 1 209 ? 9.797 -0.665 -3.974 1.00 83.69 209 VAL A C 1
ATOM 1691 O O . VAL A 1 209 ? 10.647 -1.265 -4.629 1.00 83.69 209 VAL A O 1
ATOM 1694 N N . GLY A 1 210 ? 9.357 -1.070 -2.785 1.00 77.50 210 GLY A N 1
ATOM 1695 C CA . GLY A 1 210 ? 9.891 -2.219 -2.062 1.00 77.50 210 GLY A CA 1
ATOM 1696 C C . GLY A 1 210 ? 9.413 -3.560 -2.606 1.00 77.50 210 GLY A C 1
ATOM 1697 O O . GLY A 1 210 ? 10.242 -4.418 -2.868 1.00 77.50 210 GLY A O 1
ATOM 1698 N N . LYS A 1 211 ? 8.100 -3.736 -2.809 1.00 80.31 211 LYS A N 1
ATOM 1699 C CA . LYS A 1 211 ? 7.493 -5.061 -3.009 1.00 80.31 211 LYS A CA 1
ATOM 1700 C C . LYS A 1 211 ? 6.792 -5.230 -4.340 1.00 80.31 211 LYS A C 1
ATOM 1702 O O . LYS A 1 211 ? 7.085 -6.181 -5.064 1.00 80.31 211 LYS A O 1
ATOM 1707 N N . ARG A 1 212 ? 5.828 -4.370 -4.669 1.00 78.38 212 ARG A N 1
ATOM 1708 C CA . ARG A 1 212 ? 4.980 -4.574 -5.851 1.00 78.38 212 ARG A CA 1
ATOM 1709 C C . ARG A 1 212 ? 4.742 -3.293 -6.602 1.00 78.38 212 ARG A C 1
ATOM 1711 O O . ARG A 1 212 ? 4.517 -2.233 -6.028 1.00 78.38 212 ARG A O 1
ATOM 1718 N N . ILE A 1 213 ? 4.677 -3.419 -7.917 1.00 82.00 213 ILE A N 1
ATOM 1719 C CA . ILE A 1 213 ? 4.269 -2.323 -8.775 1.00 82.00 213 ILE A CA 1
ATOM 1720 C C . ILE A 1 213 ? 3.317 -2.784 -9.875 1.00 82.00 213 ILE A C 1
ATOM 1722 O O . ILE A 1 213 ? 3.450 -3.865 -10.451 1.00 82.00 213 ILE A O 1
ATOM 1726 N N . SER A 1 214 ? 2.336 -1.938 -10.170 1.00 80.69 214 SER A N 1
ATOM 1727 C CA . SER A 1 214 ? 1.443 -2.078 -11.313 1.00 80.69 214 SER A CA 1
ATOM 1728 C C . SER A 1 214 ? 1.331 -0.739 -12.026 1.00 80.69 214 SER A C 1
ATOM 1730 O O . SER A 1 214 ? 0.934 0.251 -11.418 1.00 80.69 214 SER A O 1
ATOM 1732 N N . ILE A 1 215 ? 1.647 -0.700 -13.316 1.00 77.50 215 ILE A N 1
ATOM 1733 C CA . ILE A 1 215 ? 1.554 0.495 -14.152 1.00 77.50 215 ILE A CA 1
ATOM 1734 C C . ILE A 1 215 ? 0.578 0.224 -15.293 1.00 77.50 215 ILE A C 1
ATOM 1736 O O . ILE A 1 215 ? 0.744 -0.688 -16.096 1.00 77.50 215 ILE A O 1
ATOM 1740 N N . VAL A 1 216 ? -0.429 1.074 -15.393 1.00 77.25 216 VAL A N 1
ATOM 1741 C CA . VAL A 1 216 ? -1.355 1.161 -16.518 1.00 77.25 216 VAL A CA 1
ATOM 1742 C C . VAL A 1 216 ? -1.150 2.540 -17.145 1.00 77.25 216 VAL A C 1
ATOM 1744 O O . VAL A 1 216 ? -0.965 3.523 -16.429 1.00 77.25 216 VAL A O 1
ATOM 1747 N N . GLY A 1 217 ? -1.150 2.655 -18.466 1.00 72.69 217 GLY A N 1
ATOM 1748 C CA . GLY A 1 217 ? -0.831 3.897 -19.172 1.00 72.69 217 GLY A CA 1
ATOM 1749 C C . GLY A 1 217 ? 0.629 4.093 -19.608 1.00 72.69 217 GLY A C 1
ATOM 1750 O O . GLY A 1 217 ? 1.310 3.196 -20.100 1.00 72.69 217 GLY A O 1
ATOM 1751 N N . ASN A 1 218 ? 1.091 5.333 -19.482 1.00 72.94 218 ASN A N 1
ATOM 1752 C CA . ASN A 1 218 ? 2.363 5.823 -20.002 1.00 72.94 218 ASN A CA 1
ATOM 1753 C C . ASN A 1 218 ? 3.578 5.168 -19.316 1.00 72.94 218 ASN A C 1
ATOM 1755 O O . ASN A 1 218 ? 3.825 5.360 -18.127 1.00 72.94 218 ASN A O 1
ATOM 1759 N N . ALA A 1 219 ? 4.396 4.473 -20.109 1.00 67.75 219 ALA A N 1
ATOM 1760 C CA . ALA A 1 219 ? 5.613 3.786 -19.675 1.00 67.75 219 ALA A CA 1
ATOM 1761 C C . ALA A 1 219 ? 6.684 4.702 -19.059 1.00 67.75 219 ALA A C 1
ATOM 1763 O O . ALA A 1 219 ? 7.495 4.250 -18.252 1.00 67.75 219 ALA A O 1
ATOM 1764 N N . ARG A 1 220 ? 6.694 5.998 -19.415 1.00 72.25 220 ARG A N 1
ATOM 1765 C CA . ARG A 1 220 ? 7.691 6.982 -18.944 1.00 72.25 220 ARG A CA 1
ATOM 1766 C C . ARG A 1 220 ? 7.683 7.167 -17.429 1.00 72.25 220 ARG A C 1
ATOM 1768 O O . ARG A 1 220 ? 8.660 7.658 -16.879 1.00 72.25 220 ARG A O 1
ATOM 1775 N N . VAL A 1 221 ? 6.613 6.742 -16.763 1.00 75.56 221 VAL A N 1
ATOM 1776 C CA . VAL A 1 221 ? 6.502 6.642 -15.303 1.00 75.56 221 VAL A CA 1
ATOM 1777 C C . VAL A 1 221 ? 7.689 5.876 -14.695 1.00 75.56 221 VAL A C 1
ATOM 1779 O O . VAL A 1 221 ? 8.214 6.289 -13.663 1.00 75.56 221 VAL A O 1
ATOM 1782 N N . LEU A 1 222 ? 8.184 4.829 -15.372 1.00 74.75 222 LEU A N 1
ATOM 1783 C CA . LEU A 1 222 ? 9.340 4.037 -14.926 1.00 74.75 222 LEU A CA 1
ATOM 1784 C C . LEU A 1 222 ? 10.620 4.863 -14.761 1.00 74.75 222 LEU A C 1
ATOM 1786 O O . LEU A 1 222 ? 11.441 4.542 -13.909 1.00 74.75 222 LEU A O 1
ATOM 1790 N N . LEU A 1 223 ? 10.776 5.962 -15.508 1.00 73.00 223 LEU A N 1
ATOM 1791 C CA . LEU A 1 223 ? 11.949 6.834 -15.401 1.00 73.00 223 LEU A CA 1
ATOM 1792 C C . LEU A 1 223 ? 12.066 7.525 -14.042 1.00 73.00 223 LEU A C 1
ATOM 1794 O O . LEU A 1 223 ? 13.112 8.107 -13.777 1.00 73.00 223 LEU A O 1
ATOM 1798 N N . PHE A 1 224 ? 11.033 7.474 -13.201 1.00 78.88 224 PHE A N 1
ATOM 1799 C CA . PHE A 1 224 ? 10.984 8.106 -11.882 1.00 78.88 224 PHE A CA 1
ATOM 1800 C C . PHE A 1 224 ? 10.850 7.087 -10.744 1.00 78.88 224 PHE A C 1
ATOM 1802 O O . PHE A 1 224 ? 10.708 7.474 -9.584 1.00 78.88 224 PHE A O 1
ATOM 1809 N N . ILE A 1 225 ? 10.917 5.794 -11.064 1.00 80.06 225 ILE A N 1
ATOM 1810 C CA . ILE A 1 225 ? 10.795 4.709 -10.096 1.00 80.06 225 ILE A CA 1
ATOM 1811 C C . ILE A 1 225 ? 12.151 4.041 -9.897 1.00 80.06 225 ILE A C 1
ATOM 1813 O O . ILE A 1 225 ? 12.906 3.808 -10.838 1.00 80.06 225 ILE A O 1
ATOM 1817 N N . GLU A 1 226 ? 12.452 3.737 -8.646 1.00 80.56 226 GLU A N 1
ATOM 1818 C CA . GLU A 1 226 ? 13.588 2.940 -8.228 1.00 80.56 226 GLU A CA 1
ATOM 1819 C C . GLU A 1 226 ? 13.068 1.664 -7.560 1.00 80.56 226 GLU A C 1
ATOM 1821 O O . GLU A 1 226 ? 12.263 1.718 -6.637 1.00 80.56 226 GLU A O 1
ATOM 1826 N N . PHE A 1 227 ? 13.505 0.502 -8.036 1.00 75.00 227 PHE A N 1
ATOM 1827 C CA . PHE A 1 227 ? 13.111 -0.770 -7.438 1.00 75.00 227 PHE A CA 1
ATOM 1828 C C . PHE A 1 227 ? 14.008 -1.114 -6.250 1.00 75.00 227 PHE A C 1
ATOM 1830 O O . PHE A 1 227 ? 15.237 -0.987 -6.337 1.00 75.00 227 PHE A O 1
ATOM 1837 N N . GLY A 1 228 ? 13.370 -1.515 -5.153 1.00 67.56 228 GLY A N 1
ATOM 1838 C CA . GLY A 1 228 ? 14.001 -2.126 -3.995 1.00 67.56 228 GLY A CA 1
ATOM 1839 C C . GLY A 1 228 ? 14.347 -3.598 -4.246 1.00 67.56 228 GLY A C 1
ATOM 1840 O O . GLY A 1 228 ? 13.881 -4.183 -5.226 1.00 67.56 228 GLY A O 1
ATOM 1841 N N . PRO A 1 229 ? 15.180 -4.195 -3.380 1.00 60.31 229 PRO A N 1
ATOM 1842 C CA . PRO A 1 229 ? 15.642 -5.576 -3.534 1.00 60.31 229 PRO A CA 1
ATOM 1843 C C . PRO A 1 229 ? 14.521 -6.615 -3.370 1.00 60.31 229 PRO A C 1
ATOM 1845 O O . PRO A 1 229 ? 14.606 -7.686 -3.950 1.00 60.31 229 PRO A O 1
ATOM 1848 N N . GLU A 1 230 ? 13.448 -6.286 -2.647 1.00 66.38 230 GLU A N 1
ATOM 1849 C CA . GLU A 1 230 ? 12.323 -7.192 -2.353 1.00 66.38 230 GLU A CA 1
ATOM 1850 C C . GLU A 1 230 ? 11.216 -7.174 -3.432 1.00 66.38 230 GLU A C 1
ATOM 1852 O O . GLU A 1 230 ? 10.085 -7.621 -3.198 1.00 66.38 230 GLU A O 1
ATOM 1857 N N . LEU A 1 231 ? 11.496 -6.617 -4.619 1.00 64.75 231 LEU A N 1
ATOM 1858 C CA . LEU 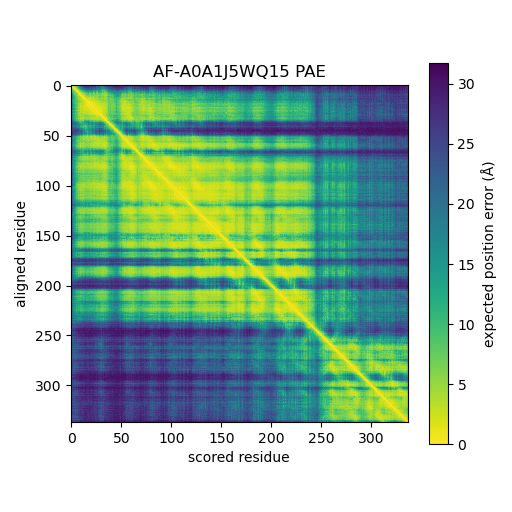A 1 231 ? 10.476 -6.444 -5.646 1.00 64.75 231 LEU A CA 1
ATOM 1859 C C . LEU A 1 231 ? 10.049 -7.805 -6.213 1.00 64.75 231 LEU A C 1
ATOM 1861 O O . LEU A 1 231 ? 10.750 -8.433 -6.998 1.00 64.75 231 LEU A O 1
ATOM 1865 N N . SER A 1 232 ? 8.835 -8.216 -5.864 1.00 59.72 232 SER A N 1
ATOM 1866 C CA . SER A 1 232 ? 8.275 -9.531 -6.175 1.00 59.72 232 SER A CA 1
ATOM 1867 C C . SER A 1 232 ? 7.188 -9.510 -7.252 1.00 59.72 232 SER A C 1
ATOM 1869 O O . SER A 1 232 ? 6.595 -10.554 -7.540 1.00 59.72 232 SER A O 1
ATOM 1871 N N . HIS A 1 233 ? 6.867 -8.333 -7.815 1.00 60.78 233 HIS A N 1
ATOM 1872 C CA . HIS A 1 233 ? 5.885 -8.199 -8.894 1.00 60.78 233 HIS A CA 1
ATOM 1873 C C . HIS A 1 233 ? 5.979 -6.859 -9.654 1.00 60.78 233 HIS A C 1
ATOM 1875 O O . HIS A 1 233 ? 5.936 -5.793 -9.037 1.00 60.78 233 HIS A O 1
ATOM 1881 N N . LEU A 1 234 ? 5.981 -6.904 -10.996 1.00 67.56 234 LEU A N 1
ATOM 1882 C CA . LEU A 1 234 ? 5.864 -5.743 -11.896 1.00 67.56 234 LEU A CA 1
ATOM 1883 C C . LEU A 1 234 ? 4.851 -6.030 -13.011 1.00 67.56 234 LEU A C 1
ATOM 1885 O O . LEU A 1 234 ? 5.147 -6.794 -13.921 1.00 67.56 234 LEU A O 1
ATOM 1889 N N . ASN A 1 235 ? 3.678 -5.392 -12.968 1.00 62.75 235 ASN A N 1
ATOM 1890 C CA . ASN A 1 235 ? 2.692 -5.459 -14.054 1.00 62.75 235 ASN A CA 1
ATOM 1891 C C . ASN A 1 235 ? 2.698 -4.172 -14.895 1.00 62.75 235 ASN A C 1
ATOM 1893 O O . ASN A 1 235 ? 2.690 -3.081 -14.326 1.00 62.75 235 ASN A O 1
ATOM 1897 N N . ILE A 1 236 ? 2.692 -4.282 -16.231 1.00 64.94 236 ILE A N 1
ATOM 1898 C CA . ILE A 1 236 ? 2.682 -3.129 -17.143 1.00 64.94 236 ILE A CA 1
ATOM 1899 C C . ILE A 1 236 ? 1.698 -3.307 -18.312 1.00 64.94 236 ILE A C 1
ATOM 1901 O O . ILE A 1 236 ? 2.090 -3.538 -19.457 1.00 64.94 236 ILE A O 1
ATOM 1905 N N . ASP A 1 237 ? 0.406 -3.154 -18.031 1.00 53.28 237 ASP A N 1
ATOM 1906 C CA . ASP A 1 237 ? -0.687 -3.470 -18.964 1.00 53.28 237 ASP A CA 1
ATOM 1907 C C . ASP A 1 237 ? -0.692 -2.625 -20.255 1.00 53.28 237 ASP A C 1
ATOM 1909 O O . ASP A 1 237 ? -1.160 -3.079 -21.298 1.00 53.28 237 ASP A O 1
ATOM 1913 N N . GLU A 1 238 ? -0.205 -1.379 -20.223 1.00 46.66 238 GLU A N 1
ATOM 1914 C CA . GLU A 1 238 ? -0.335 -0.452 -21.363 1.00 46.66 238 GLU A CA 1
ATOM 1915 C C . GLU A 1 238 ? 0.961 -0.210 -22.144 1.00 46.66 238 GLU A C 1
ATOM 1917 O O . GLU A 1 238 ? 0.876 0.170 -23.311 1.00 46.66 238 GLU A O 1
ATOM 1922 N N . ILE A 1 239 ? 2.139 -0.576 -21.610 1.00 50.62 239 ILE A N 1
ATOM 1923 C CA . ILE A 1 239 ? 3.319 -0.830 -22.466 1.00 50.62 239 ILE A CA 1
ATOM 1924 C C . ILE A 1 239 ? 2.939 -1.852 -23.542 1.00 50.62 239 ILE A C 1
ATOM 1926 O O . ILE A 1 239 ? 3.251 -1.669 -24.717 1.00 50.62 239 ILE A O 1
ATOM 1930 N N . GLN A 1 240 ? 2.163 -2.872 -23.163 1.00 46.56 240 GLN A N 1
ATOM 1931 C CA . GLN A 1 240 ? 1.651 -3.868 -24.099 1.00 46.56 240 GLN A CA 1
ATOM 1932 C C . GLN A 1 240 ? 0.772 -3.266 -25.210 1.00 46.56 240 GLN A C 1
ATOM 1934 O O . GLN A 1 240 ? 0.709 -3.859 -26.282 1.00 46.56 240 GLN A O 1
ATOM 1939 N N . ARG A 1 241 ? 0.105 -2.119 -24.987 1.00 44.69 241 ARG A N 1
ATOM 1940 C CA . ARG A 1 241 ? -0.742 -1.447 -25.993 1.00 44.69 241 ARG A CA 1
ATOM 1941 C C . ARG A 1 241 ? -0.026 -0.343 -26.763 1.00 44.69 241 ARG A C 1
ATOM 1943 O O . ARG A 1 241 ? -0.259 -0.223 -27.952 1.00 44.69 241 ARG A O 1
ATOM 1950 N N . GLN A 1 242 ? 0.833 0.461 -26.137 1.00 40.66 242 GLN A N 1
ATOM 1951 C CA . GLN A 1 242 ? 1.568 1.527 -26.838 1.00 40.66 242 GLN A CA 1
ATOM 1952 C C . GLN A 1 242 ? 2.688 0.980 -27.733 1.00 40.66 242 GLN A C 1
ATOM 1954 O O . GLN A 1 242 ? 3.069 1.627 -28.704 1.00 40.66 242 GLN A O 1
ATOM 1959 N N . CYS A 1 243 ? 3.169 -0.239 -27.469 1.00 43.50 243 CYS A N 1
ATOM 1960 C CA . CYS A 1 243 ? 3.980 -0.993 -28.424 1.00 43.50 243 CYS A CA 1
ATOM 1961 C C . CYS A 1 243 ? 3.165 -1.559 -29.605 1.00 43.50 243 CYS A C 1
ATOM 1963 O O . CYS A 1 243 ? 3.766 -2.035 -30.563 1.00 43.50 243 CYS A O 1
ATOM 1965 N N . LEU A 1 244 ? 1.826 -1.483 -29.588 1.00 38.97 244 LEU A N 1
ATOM 1966 C CA . LEU A 1 244 ? 0.995 -1.689 -30.778 1.00 38.97 244 LEU A CA 1
ATOM 1967 C C . LEU A 1 244 ? 1.053 -0.413 -31.628 1.00 38.97 244 LEU A C 1
ATOM 1969 O O . LEU A 1 244 ? 0.099 0.358 -31.713 1.00 38.97 244 LEU A O 1
ATOM 1973 N N . SER A 1 245 ? 2.204 -0.170 -32.252 1.00 36.75 245 SER A N 1
ATOM 1974 C CA . SER A 1 245 ? 2.218 0.647 -33.463 1.00 36.75 245 SER A CA 1
ATOM 1975 C C . SER A 1 245 ? 1.241 0.014 -34.456 1.00 36.75 245 SER A C 1
ATOM 1977 O O . SER A 1 245 ? 1.265 -1.201 -34.652 1.00 36.75 245 SER A O 1
ATOM 1979 N N . THR A 1 246 ? 0.405 0.818 -35.111 1.00 38.47 246 THR A N 1
ATOM 1980 C CA . THR A 1 246 ? -0.550 0.387 -36.149 1.00 38.47 246 THR A CA 1
ATOM 1981 C C . THR A 1 246 ? 0.102 -0.315 -37.348 1.00 38.47 246 THR A C 1
ATOM 1983 O O . THR A 1 246 ? -0.609 -0.829 -38.204 1.00 38.47 246 THR A O 1
ATOM 1986 N N . VAL A 1 247 ? 1.437 -0.374 -37.404 1.00 38.03 247 VAL A N 1
ATOM 1987 C CA . VAL A 1 247 ? 2.217 -0.989 -38.487 1.00 38.03 247 VAL A CA 1
ATOM 1988 C C . VAL A 1 247 ? 2.843 -2.334 -38.083 1.00 38.03 247 VAL A C 1
ATOM 1990 O O . VAL A 1 247 ? 3.179 -3.131 -38.952 1.00 38.03 247 VAL A O 1
ATOM 1993 N N . ILE A 1 248 ? 2.999 -2.636 -36.785 1.00 36.34 248 ILE A N 1
ATOM 1994 C CA . ILE A 1 248 ? 3.703 -3.848 -36.327 1.00 36.34 248 ILE A CA 1
ATOM 1995 C C . ILE A 1 248 ? 2.932 -4.499 -35.175 1.00 36.34 248 ILE A C 1
ATOM 1997 O O . ILE A 1 248 ? 2.820 -3.939 -34.086 1.00 36.34 248 ILE A O 1
ATOM 2001 N N . TYR A 1 249 ? 2.449 -5.726 -35.391 1.00 36.78 249 TYR A N 1
ATOM 2002 C CA . TYR A 1 249 ? 1.895 -6.568 -34.331 1.00 36.78 249 TYR A CA 1
ATOM 2003 C C . TYR A 1 249 ? 3.021 -6.998 -33.380 1.00 36.78 249 TYR A C 1
ATOM 2005 O O . TYR A 1 249 ? 3.773 -7.933 -33.659 1.00 36.78 249 TYR A O 1
ATOM 2013 N N . ILE A 1 250 ? 3.161 -6.299 -32.253 1.00 40.66 250 ILE A N 1
ATOM 2014 C CA . ILE A 1 250 ? 4.099 -6.670 -31.191 1.00 40.66 250 ILE A CA 1
ATOM 2015 C C . ILE A 1 250 ? 3.328 -7.473 -30.143 1.00 40.66 250 ILE A C 1
ATOM 2017 O O . ILE A 1 250 ? 2.418 -6.935 -29.509 1.00 40.66 250 ILE A O 1
ATOM 2021 N N . PRO A 1 251 ? 3.638 -8.760 -29.929 1.00 41.00 251 PRO A N 1
ATOM 2022 C CA . PRO A 1 251 ? 2.815 -9.566 -29.042 1.00 41.00 251 PRO A CA 1
ATOM 2023 C C . PRO A 1 251 ? 3.128 -9.258 -27.571 1.00 41.00 251 PRO A C 1
ATOM 2025 O O . PRO A 1 251 ? 4.253 -8.890 -27.237 1.00 41.00 251 PRO A O 1
ATOM 2028 N N . ARG A 1 252 ? 2.113 -9.447 -26.716 1.00 43.06 252 ARG A N 1
ATOM 2029 C CA . ARG A 1 252 ? 2.080 -9.166 -25.266 1.00 43.06 252 ARG A CA 1
ATOM 2030 C C . ARG A 1 252 ? 3.451 -9.232 -24.580 1.00 43.06 252 ARG A C 1
ATOM 2032 O O . ARG A 1 252 ? 4.091 -10.285 -24.571 1.00 43.06 252 ARG A O 1
ATOM 2039 N N . ILE A 1 253 ? 3.851 -8.110 -23.983 1.00 49.72 253 ILE A N 1
ATOM 2040 C CA . ILE A 1 253 ? 5.064 -7.999 -23.172 1.00 49.72 253 ILE A CA 1
ATOM 2041 C C . ILE A 1 253 ? 4.723 -8.424 -21.744 1.00 49.72 253 ILE A C 1
ATOM 2043 O O . ILE A 1 253 ? 4.034 -7.684 -21.049 1.00 49.72 253 ILE A O 1
ATOM 2047 N N . ASN A 1 254 ? 5.162 -9.602 -21.308 1.00 48.97 254 ASN A N 1
ATOM 2048 C CA . ASN A 1 254 ? 4.927 -10.080 -19.941 1.00 48.97 254 ASN A CA 1
ATOM 2049 C C . ASN A 1 254 ? 6.234 -10.012 -19.162 1.00 48.97 254 ASN A C 1
ATOM 2051 O O . ASN A 1 254 ? 7.196 -10.683 -19.535 1.00 48.97 254 ASN A O 1
ATOM 2055 N N . ILE A 1 255 ? 6.250 -9.218 -18.094 1.00 54.81 255 ILE A N 1
ATOM 2056 C CA . ILE A 1 255 ? 7.379 -9.132 -17.171 1.00 54.81 255 ILE A CA 1
ATOM 2057 C C . ILE A 1 255 ? 6.944 -9.746 -15.851 1.00 54.81 255 ILE A C 1
ATOM 2059 O O . ILE A 1 255 ? 5.949 -9.321 -15.275 1.00 54.81 255 ILE A O 1
ATOM 2063 N N . ARG A 1 256 ? 7.665 -10.763 -15.390 1.00 50.59 256 ARG A N 1
ATOM 2064 C CA . ARG A 1 256 ? 7.489 -11.344 -14.061 1.00 50.59 256 ARG A CA 1
ATOM 2065 C C . ARG A 1 256 ? 8.794 -11.130 -13.317 1.00 50.59 256 ARG A C 1
ATOM 2067 O O . ARG A 1 256 ? 9.801 -11.701 -13.706 1.00 50.59 256 ARG A O 1
ATOM 2074 N N . LEU A 1 257 ? 8.769 -10.265 -12.312 1.00 53.25 257 LEU A N 1
ATOM 2075 C CA . LEU A 1 257 ? 9.857 -10.111 -11.351 1.00 53.25 257 LEU A CA 1
ATOM 2076 C C . LEU A 1 257 ? 9.387 -10.814 -10.086 1.00 53.25 257 LEU A C 1
ATOM 2078 O O . LEU A 1 257 ? 8.306 -10.482 -9.625 1.00 53.25 257 LEU A O 1
ATOM 2082 N N . THR A 1 258 ? 10.124 -11.791 -9.585 1.00 52.94 258 THR A N 1
ATOM 2083 C CA . THR A 1 258 ? 10.028 -12.326 -8.226 1.00 52.94 258 THR A CA 1
ATOM 2084 C C . THR A 1 258 ? 11.377 -12.089 -7.542 1.00 52.94 258 THR A C 1
ATOM 2086 O O . THR A 1 258 ? 12.332 -11.711 -8.216 1.00 52.94 258 THR A O 1
ATOM 2089 N N . GLU A 1 259 ? 11.463 -12.305 -6.228 1.00 50.12 259 GLU A N 1
ATOM 2090 C CA . GLU A 1 259 ? 12.699 -12.122 -5.442 1.00 50.12 259 GLU A CA 1
ATOM 2091 C C . GLU A 1 259 ? 13.921 -12.794 -6.095 1.00 50.12 259 GLU A C 1
ATOM 2093 O O . GLU A 1 259 ? 15.009 -12.225 -6.124 1.00 50.12 259 GLU A O 1
ATOM 2098 N N . ASN A 1 260 ? 13.690 -13.942 -6.735 1.00 60.91 260 ASN A N 1
ATOM 2099 C CA . ASN A 1 260 ? 14.718 -14.758 -7.363 1.00 60.91 260 ASN A CA 1
ATOM 2100 C C . ASN A 1 260 ? 14.601 -14.824 -8.890 1.00 60.91 260 ASN A C 1
ATOM 2102 O O . ASN A 1 260 ? 15.565 -15.192 -9.536 1.00 60.91 260 ASN A O 1
ATOM 2106 N N . GLU A 1 261 ? 13.477 -14.441 -9.504 1.00 64.88 261 GLU A N 1
ATOM 2107 C CA . GLU A 1 261 ? 13.213 -14.716 -10.927 1.00 64.88 261 GLU A CA 1
ATOM 2108 C C . GLU A 1 261 ? 12.854 -13.453 -11.724 1.00 64.88 261 GLU A C 1
ATOM 2110 O O . GLU A 1 261 ? 11.919 -12.738 -11.377 1.00 64.88 261 GLU A O 1
ATOM 2115 N N . ILE A 1 262 ? 13.510 -13.212 -12.859 1.00 66.88 262 ILE A N 1
ATOM 2116 C CA . ILE A 1 262 ? 13.131 -12.183 -13.837 1.00 66.88 262 ILE A CA 1
ATOM 2117 C C . ILE A 1 262 ? 12.803 -12.849 -15.161 1.00 66.88 262 ILE A C 1
ATOM 2119 O O . ILE A 1 262 ? 13.700 -13.230 -15.897 1.00 66.88 262 ILE A O 1
ATOM 2123 N N . ILE A 1 263 ? 11.529 -12.920 -15.534 1.00 66.25 263 ILE A N 1
ATOM 2124 C CA . ILE A 1 263 ? 11.110 -13.349 -16.870 1.00 66.25 263 ILE A CA 1
ATOM 2125 C C . ILE A 1 263 ? 10.641 -12.143 -17.673 1.00 66.25 263 ILE A C 1
ATOM 2127 O O . ILE A 1 263 ? 9.670 -11.481 -17.312 1.00 66.25 263 ILE A O 1
ATOM 2131 N N . LEU A 1 264 ? 11.265 -11.921 -18.825 1.00 66.06 264 LEU A N 1
ATOM 2132 C CA . LEU A 1 264 ? 10.867 -10.947 -19.831 1.00 66.06 264 LEU A CA 1
ATOM 2133 C C . LEU A 1 264 ? 10.390 -11.680 -21.078 1.00 66.06 264 LEU A C 1
ATOM 2135 O O . LEU A 1 264 ? 11.186 -12.301 -21.770 1.00 66.06 264 LEU A O 1
ATOM 2139 N N . ARG A 1 265 ? 9.100 -11.597 -21.406 1.00 62.19 265 ARG A N 1
ATOM 2140 C CA . ARG A 1 265 ? 8.547 -12.137 -22.658 1.00 62.19 265 ARG A CA 1
ATOM 2141 C C . ARG A 1 265 ? 8.084 -11.021 -23.582 1.00 62.19 265 ARG A C 1
ATOM 2143 O O . ARG A 1 265 ? 7.522 -10.042 -23.109 1.00 62.19 265 ARG A O 1
ATOM 2150 N N . GLY A 1 266 ? 8.235 -11.196 -24.893 1.00 65.44 266 GLY A N 1
ATOM 2151 C CA . GLY A 1 266 ? 7.714 -10.288 -25.918 1.00 65.44 266 GLY A CA 1
ATOM 2152 C C . GLY A 1 266 ? 8.764 -9.324 -26.469 1.00 65.44 266 GLY A C 1
ATOM 2153 O O . GLY A 1 266 ? 9.696 -9.742 -27.152 1.00 65.44 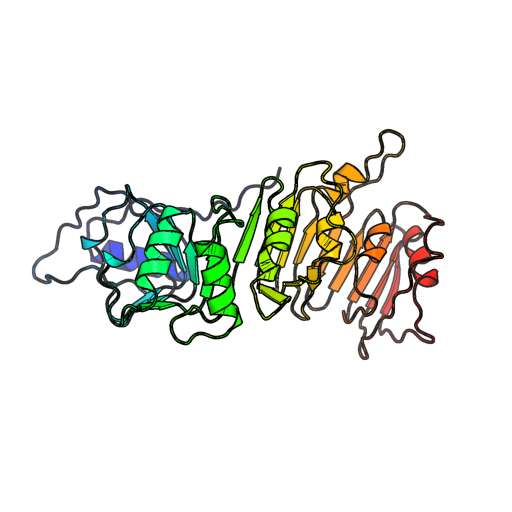266 GLY A O 1
ATOM 2154 N N . ASN A 1 267 ? 8.575 -8.025 -26.253 1.00 61.09 267 ASN A N 1
ATOM 2155 C CA . ASN A 1 267 ? 9.491 -6.987 -26.717 1.00 61.09 267 ASN A CA 1
ATOM 2156 C C . ASN A 1 267 ? 10.506 -6.640 -25.632 1.00 61.09 267 ASN A C 1
ATOM 2158 O O . ASN A 1 267 ? 10.154 -6.162 -24.554 1.00 61.09 267 ASN A O 1
ATOM 2162 N N . ILE A 1 268 ? 11.775 -6.840 -25.958 1.00 62.66 268 ILE A N 1
ATOM 2163 C CA . ILE A 1 268 ? 12.870 -6.682 -25.018 1.00 62.66 268 ILE A CA 1
ATOM 2164 C C . ILE A 1 268 ? 13.362 -5.213 -24.910 1.00 62.66 268 ILE A C 1
ATOM 2166 O O . ILE A 1 268 ? 14.239 -4.905 -24.111 1.00 62.66 268 ILE A O 1
ATOM 2170 N N . HIS A 1 269 ? 12.724 -4.244 -25.587 1.00 60.53 269 HIS A N 1
ATOM 2171 C CA . HIS A 1 269 ? 12.944 -2.810 -25.311 1.00 60.53 269 HIS A CA 1
ATOM 2172 C C . HIS A 1 269 ? 12.754 -2.433 -23.842 1.00 60.53 269 HIS A C 1
ATOM 2174 O O . HIS A 1 269 ? 13.343 -1.458 -23.381 1.00 60.53 269 HIS A O 1
ATOM 2180 N N . VAL A 1 270 ? 11.968 -3.210 -23.091 1.00 57.94 270 VAL A N 1
ATOM 2181 C CA . VAL A 1 270 ? 11.741 -2.921 -21.675 1.00 57.94 270 VAL A CA 1
ATOM 2182 C C . VAL A 1 270 ? 13.006 -3.093 -20.818 1.00 57.94 270 VAL A C 1
ATOM 2184 O O . VAL A 1 270 ? 13.088 -2.500 -19.745 1.00 57.94 270 VAL A O 1
ATOM 2187 N N . LEU A 1 271 ? 14.040 -3.787 -21.317 1.00 61.97 271 LEU A N 1
ATOM 2188 C CA . LEU A 1 271 ? 15.354 -3.850 -20.663 1.00 61.97 271 LEU A CA 1
ATOM 2189 C C . LEU A 1 271 ? 15.969 -2.473 -20.401 1.00 61.97 271 LEU A C 1
ATOM 2191 O O . LEU A 1 271 ? 16.685 -2.319 -19.420 1.00 61.97 271 LEU A O 1
ATOM 2195 N N . GLN A 1 272 ? 15.664 -1.467 -21.229 1.00 59.88 272 GLN A N 1
ATOM 2196 C CA . GLN A 1 272 ? 16.138 -0.090 -21.035 1.00 59.88 272 GLN A CA 1
ATOM 2197 C C . GLN A 1 272 ? 15.668 0.540 -19.722 1.00 59.88 272 GLN A C 1
ATOM 2199 O O . GLN A 1 272 ? 16.278 1.497 -19.251 1.00 59.88 272 GLN A O 1
ATOM 2204 N N . PHE A 1 273 ? 14.583 0.021 -19.144 1.00 58.75 273 PHE A N 1
ATOM 2205 C CA . PHE A 1 273 ? 13.999 0.532 -17.908 1.00 58.75 273 PHE A CA 1
ATOM 2206 C C . PHE A 1 273 ? 14.395 -0.282 -16.674 1.00 58.75 273 PHE A C 1
ATOM 2208 O O . PHE A 1 273 ? 14.127 0.153 -15.555 1.00 58.75 273 PHE A O 1
ATOM 2215 N N . LEU A 1 274 ? 15.025 -1.446 -16.851 1.00 61.22 274 LEU A N 1
ATOM 2216 C CA . LEU A 1 274 ? 15.619 -2.174 -15.737 1.00 61.22 274 LEU A CA 1
ATOM 2217 C C . LEU A 1 274 ? 16.940 -1.498 -15.353 1.00 61.22 274 LEU A C 1
ATOM 2219 O O . LEU A 1 274 ? 17.666 -0.981 -16.204 1.00 61.22 274 LEU A O 1
ATOM 2223 N N . LYS A 1 275 ? 17.244 -1.458 -14.049 1.00 58.00 275 LYS A N 1
ATOM 2224 C CA . LYS A 1 275 ? 18.528 -0.933 -13.570 1.00 58.00 275 LYS A CA 1
ATOM 2225 C C . LYS A 1 275 ? 19.671 -1.676 -14.265 1.00 58.00 275 LYS A C 1
ATOM 2227 O O . LYS A 1 275 ? 19.573 -2.868 -14.541 1.00 58.00 275 LYS A O 1
ATOM 2232 N N . LYS A 1 276 ? 20.798 -0.980 -14.444 1.00 59.66 276 LYS A N 1
ATOM 2233 C CA . LYS A 1 276 ? 22.036 -1.559 -14.985 1.00 59.66 276 LYS A CA 1
ATOM 2234 C C . LYS A 1 276 ? 22.545 -2.764 -14.192 1.00 59.66 276 LYS A C 1
ATOM 2236 O O . LYS A 1 276 ? 23.386 -3.460 -14.715 1.00 59.66 276 LYS A O 1
ATOM 2241 N N . ASN A 1 277 ? 22.061 -3.002 -12.975 1.00 60.34 277 ASN A N 1
ATOM 2242 C CA . ASN A 1 277 ? 22.492 -4.097 -12.118 1.00 60.34 277 ASN A CA 1
ATOM 2243 C C . ASN A 1 277 ? 21.292 -4.997 -11.806 1.00 60.34 277 ASN A C 1
ATOM 2245 O O . ASN A 1 277 ? 20.387 -4.577 -11.083 1.00 60.34 277 ASN A O 1
ATOM 2249 N N . ILE A 1 278 ? 21.285 -6.210 -12.357 1.00 66.38 278 ILE A N 1
ATOM 2250 C CA . ILE A 1 278 ? 20.273 -7.242 -12.106 1.00 66.38 278 ILE A CA 1
ATOM 2251 C C . ILE A 1 278 ? 20.847 -8.249 -11.105 1.00 66.38 278 ILE A C 1
ATOM 2253 O O . ILE A 1 278 ? 21.884 -8.845 -11.378 1.00 66.38 278 ILE A O 1
ATOM 2257 N N . ALA A 1 279 ? 20.183 -8.441 -9.963 1.00 65.50 279 ALA A N 1
ATOM 2258 C CA . ALA A 1 279 ? 20.648 -9.318 -8.879 1.00 65.50 279 ALA A CA 1
ATOM 2259 C C . ALA A 1 279 ? 19.832 -10.619 -8.720 1.00 65.50 279 ALA A C 1
ATOM 2261 O O . ALA A 1 279 ? 20.044 -11.345 -7.758 1.00 65.50 279 ALA A O 1
ATOM 2262 N N . ALA A 1 280 ? 18.913 -10.913 -9.643 1.00 66.94 280 ALA A N 1
ATOM 2263 C CA . ALA A 1 280 ? 18.088 -12.120 -9.587 1.00 66.94 280 ALA A CA 1
ATOM 2264 C C . ALA A 1 280 ? 18.905 -13.399 -9.846 1.00 66.94 280 ALA A C 1
ATOM 2266 O O . ALA A 1 280 ? 19.881 -13.370 -10.603 1.00 66.94 280 ALA A O 1
ATOM 2267 N N . THR A 1 281 ? 18.494 -14.509 -9.230 1.00 68.56 281 THR A N 1
ATOM 2268 C CA . THR A 1 281 ? 19.141 -15.821 -9.378 1.00 68.56 281 THR A CA 1
ATOM 2269 C C . THR A 1 281 ? 18.705 -16.540 -10.658 1.00 68.56 281 THR A C 1
ATOM 2271 O O . THR A 1 281 ? 19.525 -17.200 -11.281 1.00 68.56 281 THR A O 1
ATOM 2274 N N . ASP A 1 282 ? 17.472 -16.337 -11.113 1.00 65.56 282 ASP A N 1
ATOM 2275 C CA . ASP A 1 282 ? 16.887 -16.892 -12.330 1.00 65.56 282 ASP A CA 1
ATOM 2276 C C . ASP A 1 282 ? 16.487 -15.772 -13.293 1.00 65.56 282 ASP A C 1
ATOM 2278 O O . ASP A 1 282 ? 15.729 -14.866 -12.944 1.00 65.56 282 ASP A O 1
ATOM 2282 N N . VAL A 1 283 ? 16.969 -15.798 -14.536 1.00 68.56 283 VAL A N 1
ATOM 2283 C CA . VAL A 1 283 ? 16.644 -14.756 -15.524 1.00 68.56 283 VAL A CA 1
ATOM 2284 C C . VAL A 1 283 ? 16.277 -15.358 -16.876 1.00 68.56 283 VAL A C 1
ATOM 2286 O O . VAL A 1 283 ? 17.054 -16.078 -17.486 1.00 68.56 283 VAL A O 1
ATOM 2289 N N . GLY A 1 284 ? 15.100 -15.018 -17.395 1.00 70.31 284 GLY A N 1
ATOM 2290 C CA . GLY A 1 284 ? 14.567 -15.490 -18.665 1.00 70.31 284 GLY A CA 1
ATOM 2291 C C . GLY A 1 284 ? 14.292 -14.366 -19.669 1.00 70.31 284 GLY A C 1
ATOM 2292 O O . GLY A 1 284 ? 13.520 -13.454 -19.380 1.00 70.31 284 GLY A O 1
ATOM 2293 N N . PHE A 1 285 ? 14.833 -14.459 -20.885 1.00 72.75 285 PHE A N 1
ATOM 2294 C CA . PHE A 1 285 ? 14.594 -13.522 -21.990 1.00 72.75 285 PHE A CA 1
ATOM 2295 C C . PHE A 1 285 ? 13.928 -14.221 -23.177 1.00 72.75 285 PHE A C 1
ATOM 2297 O O . PHE A 1 285 ? 14.552 -14.966 -23.929 1.00 72.75 285 PHE A O 1
ATOM 2304 N N . PHE A 1 286 ? 12.655 -13.929 -23.406 1.00 66.88 286 PHE A N 1
ATOM 2305 C CA . PHE A 1 286 ? 11.830 -14.567 -24.425 1.00 66.88 286 PHE A CA 1
ATOM 2306 C C . PHE A 1 286 ? 11.359 -13.533 -25.454 1.00 66.88 286 PHE A C 1
ATOM 2308 O O . PHE A 1 286 ? 10.212 -13.077 -25.409 1.00 66.88 286 PHE A O 1
ATOM 2315 N N . ALA A 1 287 ? 12.235 -13.135 -26.386 1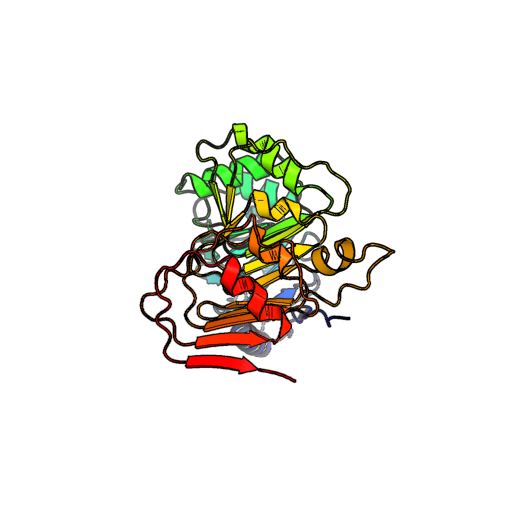.00 63.59 287 ALA A N 1
ATOM 2316 C CA . ALA A 1 287 ? 11.844 -12.220 -27.464 1.00 63.59 287 ALA A CA 1
ATOM 2317 C C . ALA A 1 287 ? 11.010 -12.922 -28.525 1.00 63.59 287 ALA A C 1
ATOM 2319 O O . ALA A 1 287 ? 11.247 -14.081 -28.838 1.00 63.59 287 ALA A O 1
ATOM 2320 N N . LYS A 1 288 ? 10.110 -12.175 -29.167 1.00 59.53 288 LYS A N 1
ATOM 2321 C CA . LYS A 1 288 ? 9.370 -12.676 -30.335 1.00 59.53 288 LYS A CA 1
ATOM 2322 C C . LYS A 1 288 ? 9.961 -12.295 -31.687 1.00 59.53 288 LYS A C 1
ATOM 2324 O O . LYS A 1 288 ? 9.685 -12.992 -32.660 1.00 59.53 288 LYS A O 1
ATOM 2329 N N . ASN A 1 289 ? 10.792 -11.252 -31.749 1.00 60.91 289 ASN A N 1
ATOM 2330 C CA . ASN A 1 289 ? 11.469 -10.768 -32.959 1.00 60.91 289 ASN A CA 1
ATOM 2331 C C . ASN A 1 289 ? 12.954 -10.505 -32.652 1.00 60.91 289 ASN A C 1
ATOM 2333 O O . ASN A 1 289 ? 13.267 -10.104 -31.534 1.00 60.91 289 ASN A O 1
ATOM 2337 N N . LYS A 1 290 ? 13.850 -10.695 -33.634 1.00 55.91 290 LYS A N 1
ATOM 2338 C CA . LYS A 1 290 ? 15.231 -10.188 -33.550 1.00 55.91 290 LYS A CA 1
ATOM 2339 C C . LYS A 1 290 ? 15.164 -8.665 -33.619 1.00 55.91 290 LYS A C 1
ATOM 2341 O O . LYS A 1 290 ? 14.770 -8.118 -34.647 1.00 55.91 290 LYS A O 1
ATOM 2346 N N . THR A 1 291 ? 15.500 -7.976 -32.538 1.00 53.84 291 THR A N 1
ATOM 2347 C CA . THR A 1 291 ? 15.505 -6.510 -32.519 1.00 53.84 291 THR A CA 1
ATOM 2348 C C . THR A 1 291 ? 16.944 -6.014 -32.607 1.00 53.84 291 THR A C 1
ATOM 2350 O O . THR A 1 291 ? 17.699 -6.151 -31.655 1.00 53.84 291 THR A O 1
ATOM 2353 N N . ASN A 1 292 ? 17.331 -5.377 -33.715 1.00 51.91 292 ASN A N 1
ATOM 2354 C CA . ASN A 1 292 ? 18.673 -4.791 -33.922 1.00 51.91 292 ASN A CA 1
ATOM 2355 C C . ASN A 1 292 ? 18.950 -3.528 -33.069 1.00 51.91 292 ASN A C 1
ATOM 2357 O O . ASN A 1 292 ? 19.851 -2.752 -33.366 1.00 51.91 292 ASN A O 1
ATOM 2361 N N . ILE A 1 293 ? 18.155 -3.273 -32.027 1.00 51.09 293 ILE A N 1
ATOM 2362 C CA . ILE A 1 293 ? 18.124 -1.991 -31.300 1.00 51.09 293 ILE A CA 1
ATOM 2363 C C . ILE A 1 293 ? 18.965 -2.050 -30.002 1.00 51.09 293 ILE A C 1
ATOM 2365 O O . ILE A 1 293 ? 19.061 -1.079 -29.257 1.00 51.09 293 ILE A O 1
ATOM 2369 N N . PHE A 1 294 ? 19.633 -3.176 -29.736 1.00 54.12 294 PHE A N 1
ATOM 2370 C CA . PHE A 1 294 ? 20.359 -3.427 -28.484 1.00 54.12 294 PHE A CA 1
ATOM 2371 C C . PHE A 1 294 ? 21.734 -2.756 -28.358 1.00 54.12 294 PHE A C 1
ATOM 2373 O O . PHE A 1 294 ? 22.319 -2.791 -27.279 1.00 54.12 294 PHE A O 1
ATOM 2380 N N . ASN A 1 295 ? 22.220 -2.060 -29.390 1.00 51.47 295 ASN A N 1
ATOM 2381 C CA . ASN A 1 295 ? 23.573 -1.489 -29.389 1.00 51.47 295 ASN A CA 1
ATOM 2382 C C . ASN A 1 295 ? 23.805 -0.375 -28.344 1.00 51.47 295 ASN A C 1
ATOM 2384 O O . ASN A 1 295 ? 24.954 -0.058 -28.049 1.00 51.47 295 ASN A O 1
ATOM 2388 N N . SER A 1 296 ? 22.756 0.236 -27.775 1.00 56.72 296 SER A N 1
ATOM 2389 C CA . SER A 1 296 ? 22.901 1.376 -26.849 1.00 56.72 296 SER A CA 1
ATOM 2390 C C . SER A 1 296 ? 22.683 1.047 -25.369 1.00 56.72 296 SER A C 1
ATOM 2392 O O . SER A 1 296 ? 23.068 1.835 -24.505 1.00 56.72 296 SER A O 1
ATOM 2394 N N . THR A 1 297 ? 22.055 -0.087 -25.046 1.00 63.22 297 THR A N 1
ATOM 2395 C CA . THR A 1 297 ? 21.636 -0.404 -23.670 1.00 63.22 297 THR A CA 1
ATOM 2396 C C . THR A 1 297 ? 22.582 -1.428 -23.066 1.00 63.22 297 THR A C 1
ATOM 2398 O O . THR A 1 297 ? 22.716 -2.519 -23.603 1.00 63.22 297 THR A O 1
ATOM 2401 N N . LYS A 1 298 ? 23.236 -1.064 -21.960 1.00 70.25 298 LYS A N 1
ATOM 2402 C CA . LYS A 1 298 ? 24.209 -1.903 -21.248 1.00 70.25 298 LYS A CA 1
ATOM 2403 C C . LYS A 1 298 ? 23.638 -2.351 -19.901 1.00 70.25 298 LYS A C 1
ATOM 2405 O O . LYS A 1 298 ? 23.231 -1.491 -19.115 1.00 70.25 298 LYS A O 1
ATOM 2410 N N . ILE A 1 299 ? 23.617 -3.658 -19.649 1.00 72.56 299 ILE A N 1
ATOM 2411 C CA . ILE A 1 299 ? 23.150 -4.291 -18.407 1.00 72.56 299 ILE A CA 1
ATOM 2412 C C . ILE A 1 299 ? 24.250 -5.175 -17.808 1.00 72.56 299 ILE A C 1
ATOM 2414 O O . ILE A 1 299 ? 24.966 -5.859 -18.522 1.00 72.56 299 ILE A O 1
ATOM 2418 N N . THR A 1 300 ? 24.356 -5.200 -16.492 1.00 71.19 300 THR A N 1
ATOM 2419 C CA . THR A 1 300 ? 25.275 -6.023 -15.708 1.00 71.19 300 THR A CA 1
ATOM 2420 C C . THR A 1 300 ? 24.450 -6.945 -14.817 1.00 71.19 300 THR A C 1
ATOM 2422 O O . THR A 1 300 ? 23.551 -6.510 -14.097 1.00 71.19 300 THR A O 1
ATOM 2425 N N . LEU A 1 301 ? 24.756 -8.233 -14.852 1.00 73.06 301 LEU A N 1
ATOM 2426 C CA . LEU A 1 301 ? 24.239 -9.249 -13.946 1.00 73.06 301 LEU A CA 1
ATOM 2427 C C . LEU A 1 301 ? 25.165 -9.290 -12.722 1.00 73.06 301 LEU A C 1
ATOM 2429 O O . LEU A 1 301 ? 26.352 -9.565 -12.855 1.00 73.06 301 LEU A O 1
ATOM 2433 N N . VAL A 1 302 ? 24.661 -8.933 -11.544 1.00 65.56 302 VAL A N 1
ATOM 2434 C CA . VAL A 1 302 ? 25.464 -8.709 -10.323 1.00 65.56 302 VAL A CA 1
ATOM 2435 C C . VAL A 1 302 ? 25.384 -9.891 -9.346 1.00 65.56 302 VAL A C 1
ATOM 2437 O O . VAL A 1 302 ? 26.059 -9.887 -8.323 1.00 65.56 302 VAL A O 1
ATOM 2440 N N . SER A 1 303 ? 24.599 -10.929 -9.649 1.00 60.59 303 SER A N 1
ATOM 2441 C CA . SER A 1 303 ? 24.465 -12.083 -8.754 1.00 60.59 303 SER A CA 1
ATOM 2442 C C . SER A 1 303 ? 25.738 -12.939 -8.735 1.00 60.59 303 SER A C 1
ATOM 2444 O O . SER A 1 303 ? 26.173 -13.445 -9.769 1.00 60.59 303 SER A O 1
ATOM 2446 N N . GLY A 1 304 ? 26.322 -13.115 -7.544 1.00 56.72 304 GLY A N 1
ATOM 2447 C CA . GLY A 1 304 ? 27.410 -14.069 -7.302 1.00 56.72 304 GLY A CA 1
ATOM 2448 C C . GLY A 1 304 ? 26.956 -15.536 -7.327 1.00 56.72 304 GLY A C 1
ATOM 2449 O O . GLY A 1 304 ? 27.796 -16.424 -7.441 1.00 56.72 304 GLY A O 1
ATOM 2450 N N . GLU A 1 305 ? 25.643 -15.785 -7.271 1.00 61.06 305 GLU A N 1
ATOM 2451 C CA . GLU A 1 305 ? 25.023 -17.115 -7.219 1.00 61.06 305 GLU A CA 1
ATOM 2452 C C . GLU A 1 305 ? 23.843 -17.198 -8.194 1.00 61.06 305 GLU A C 1
ATOM 2454 O O . GLU A 1 305 ? 22.709 -17.498 -7.827 1.00 61.06 305 GLU A O 1
ATOM 2459 N N . MET A 1 306 ? 24.079 -16.869 -9.462 1.00 68.38 306 MET A N 1
ATOM 2460 C CA . MET A 1 306 ? 23.029 -16.982 -10.466 1.00 68.38 306 MET A CA 1
ATOM 2461 C C . MET A 1 306 ? 22.734 -18.470 -10.734 1.00 68.38 306 MET A C 1
ATOM 2463 O O . MET A 1 306 ? 23.605 -19.241 -11.145 1.00 68.38 306 MET A O 1
ATOM 2467 N N . GLU A 1 307 ? 21.507 -18.898 -10.455 1.00 73.75 307 GLU A N 1
ATOM 2468 C CA . GLU A 1 307 ? 21.064 -20.283 -10.592 1.00 73.75 307 GLU A CA 1
ATOM 2469 C C . GLU A 1 307 ? 20.742 -20.614 -12.043 1.00 73.75 307 GLU A C 1
ATOM 2471 O O . GLU A 1 307 ? 21.255 -21.610 -12.563 1.00 73.75 307 GLU A O 1
ATOM 2476 N N . SER A 1 308 ? 19.977 -19.766 -12.737 1.00 71.75 308 SER A N 1
ATOM 2477 C CA . SER A 1 308 ? 19.660 -20.013 -14.138 1.00 71.75 308 SER A CA 1
ATOM 2478 C C . SER A 1 308 ? 19.568 -18.775 -15.024 1.00 71.75 308 SER A C 1
ATOM 2480 O O . SER A 1 308 ? 19.160 -17.685 -14.623 1.00 71.75 308 SER A O 1
ATOM 2482 N N . ILE A 1 309 ? 19.934 -18.957 -16.293 1.00 76.50 309 ILE A N 1
ATOM 2483 C CA . ILE A 1 309 ? 19.648 -18.002 -17.357 1.00 76.50 309 ILE A CA 1
ATOM 2484 C C . ILE A 1 309 ? 19.046 -18.722 -18.565 1.00 76.50 309 ILE A C 1
ATOM 2486 O O . ILE A 1 309 ? 19.596 -19.699 -19.076 1.00 76.50 309 ILE A O 1
ATOM 2490 N N . VAL A 1 310 ? 17.895 -18.248 -19.029 1.00 73.69 310 VAL A N 1
ATOM 2491 C CA . VAL A 1 310 ? 17.126 -18.880 -20.101 1.00 73.69 310 VAL A CA 1
ATOM 2492 C C . VAL A 1 310 ? 16.876 -17.882 -21.221 1.00 73.69 310 VAL A C 1
ATOM 2494 O O . VAL A 1 310 ? 16.367 -16.786 -20.999 1.00 73.69 310 VAL A O 1
ATOM 2497 N N . PHE A 1 311 ? 17.182 -18.267 -22.451 1.00 72.00 311 PHE A N 1
ATOM 2498 C CA . PHE A 1 311 ? 16.903 -17.471 -23.640 1.00 72.00 311 PHE A CA 1
ATOM 2499 C C . PHE A 1 311 ? 15.942 -18.218 -24.554 1.00 72.00 311 PHE A C 1
ATOM 2501 O O . PHE A 1 311 ? 16.047 -19.427 -24.725 1.00 72.00 311 PHE A O 1
ATOM 2508 N N . TRP A 1 312 ? 15.033 -17.493 -25.194 1.00 73.06 312 TRP A N 1
ATOM 2509 C CA . TRP A 1 312 ? 14.419 -17.975 -26.431 1.00 73.06 312 TRP A CA 1
ATOM 2510 C C . TRP A 1 312 ? 15.337 -17.647 -27.614 1.00 73.06 312 TRP A C 1
ATOM 2512 O O . TRP A 1 312 ? 16.139 -16.714 -27.518 1.00 73.06 312 TRP A O 1
ATOM 2522 N N . GLU A 1 313 ? 15.182 -18.338 -28.744 1.00 66.94 313 GLU A N 1
ATOM 2523 C CA . GLU A 1 313 ? 15.969 -18.164 -29.975 1.00 66.94 313 GLU A CA 1
ATOM 2524 C C . GLU A 1 313 ? 16.189 -16.680 -30.337 1.00 66.94 313 GLU A C 1
ATOM 2526 O O . GLU A 1 313 ? 17.299 -16.233 -30.624 1.00 66.94 313 GLU A O 1
ATOM 2531 N N . LYS A 1 314 ? 15.137 -15.861 -30.230 1.00 69.50 314 LYS A N 1
ATOM 2532 C CA . LYS A 1 314 ? 15.197 -14.420 -30.524 1.00 69.50 314 LYS A CA 1
ATOM 2533 C C . LYS A 1 314 ? 15.558 -13.551 -29.314 1.00 69.50 314 LYS A C 1
ATOM 2535 O O . LYS A 1 314 ? 15.891 -12.384 -29.489 1.00 69.50 314 LYS A O 1
ATOM 2540 N N . GLY A 1 315 ? 15.500 -14.101 -28.100 1.00 62.00 31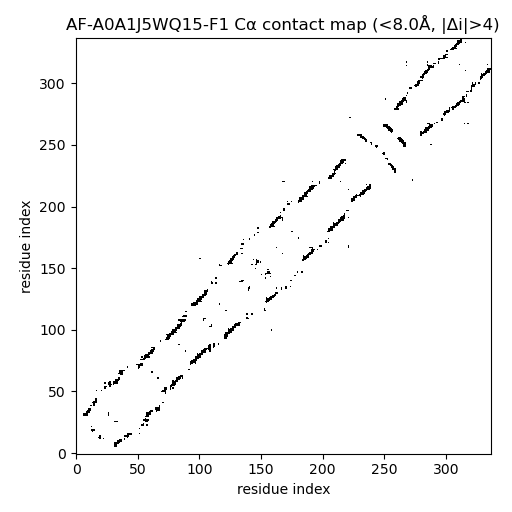5 GLY A N 1
ATOM 2541 C CA . GLY A 1 315 ? 15.958 -13.486 -26.846 1.00 62.00 315 GLY A CA 1
ATOM 2542 C C . GLY A 1 315 ? 17.472 -13.474 -26.673 1.00 62.00 315 GLY A C 1
ATOM 2543 O O . GLY A 1 315 ? 17.979 -12.650 -25.917 1.00 62.00 315 GLY A O 1
ATOM 2544 N N . LEU A 1 316 ? 18.197 -14.301 -27.429 1.00 68.75 316 LEU A N 1
ATOM 2545 C CA . LEU A 1 316 ? 19.663 -14.326 -27.463 1.00 68.75 316 LEU A CA 1
ATOM 2546 C C . LEU A 1 316 ? 20.301 -12.966 -27.779 1.00 68.75 316 LEU A C 1
ATOM 2548 O O . LEU A 1 316 ? 21.414 -12.700 -27.333 1.00 68.75 316 LEU A O 1
ATOM 2552 N N . SER A 1 317 ? 19.602 -12.068 -28.487 1.00 66.50 317 SER A N 1
ATOM 2553 C CA . SER A 1 317 ? 20.116 -10.725 -28.797 1.00 66.50 317 SER A CA 1
ATOM 2554 C C . SER A 1 317 ? 20.425 -9.886 -27.553 1.00 66.50 317 SER A C 1
ATOM 2556 O O . SER A 1 317 ? 21.167 -8.914 -27.645 1.00 66.50 317 SER A O 1
ATOM 2558 N N . VAL A 1 318 ? 19.877 -10.256 -26.392 1.00 70.19 318 VAL A N 1
ATOM 2559 C CA . VAL A 1 318 ? 20.154 -9.610 -25.102 1.00 70.19 318 VAL A CA 1
ATOM 2560 C C . VAL A 1 318 ? 21.586 -9.822 -24.639 1.00 70.19 318 VAL A C 1
ATOM 2562 O O . VAL A 1 318 ? 22.119 -8.950 -23.958 1.00 70.19 318 VAL A O 1
ATOM 2565 N N . LEU A 1 319 ? 22.236 -10.923 -25.035 1.00 71.25 319 LEU A N 1
ATOM 2566 C CA . LEU A 1 319 ? 23.638 -11.176 -24.689 1.00 71.25 319 LEU A CA 1
ATOM 2567 C C . LEU A 1 319 ? 24.544 -10.017 -25.121 1.00 71.25 319 LEU A C 1
ATOM 2569 O O . LEU A 1 319 ? 25.459 -9.655 -24.393 1.00 71.25 319 LEU A O 1
ATOM 2573 N N . LEU A 1 320 ? 24.234 -9.374 -26.251 1.00 70.75 320 LEU A N 1
ATOM 2574 C CA . LEU A 1 320 ? 24.985 -8.228 -26.775 1.00 70.75 320 LEU A CA 1
ATOM 2575 C C . LEU A 1 320 ? 24.865 -6.967 -25.904 1.00 70.75 320 LEU A C 1
ATOM 2577 O O . LEU A 1 320 ? 25.689 -6.063 -26.005 1.00 70.75 320 LEU A O 1
ATOM 2581 N N . SER A 1 321 ? 23.836 -6.894 -25.060 1.00 71.00 321 SER A N 1
ATOM 2582 C CA . SER A 1 321 ? 23.635 -5.811 -24.099 1.00 71.00 321 SER A CA 1
ATOM 2583 C C . SER A 1 321 ? 24.261 -6.101 -22.736 1.00 71.00 321 SER A C 1
ATOM 2585 O O . SER A 1 321 ? 24.351 -5.182 -21.921 1.00 71.00 321 SER A O 1
ATOM 2587 N N . ILE A 1 322 ? 24.674 -7.342 -22.456 1.00 76.00 322 ILE A N 1
ATOM 2588 C CA . ILE A 1 322 ? 25.262 -7.709 -21.166 1.00 76.00 322 ILE A CA 1
ATOM 2589 C C . ILE A 1 322 ? 26.737 -7.300 -21.138 1.00 76.00 322 ILE A C 1
ATOM 2591 O O . ILE A 1 322 ? 27.510 -7.662 -22.016 1.00 76.00 322 ILE A O 1
ATOM 2595 N N . THR A 1 323 ? 27.134 -6.537 -20.122 1.00 77.94 323 THR A N 1
ATOM 2596 C CA . THR A 1 323 ? 28.498 -6.012 -19.964 1.00 77.94 323 THR A CA 1
ATOM 2597 C C . THR A 1 323 ? 29.398 -6.851 -19.068 1.00 77.94 323 THR A C 1
ATOM 2599 O O . THR A 1 323 ? 30.551 -6.485 -18.866 1.00 77.94 323 THR A O 1
ATOM 2602 N N . ASN A 1 324 ? 28.898 -7.953 -18.511 1.00 77.31 324 ASN A N 1
ATOM 2603 C CA . ASN A 1 324 ? 29.719 -8.888 -17.750 1.00 77.31 324 ASN A CA 1
ATOM 2604 C C . ASN A 1 324 ? 30.825 -9.486 -18.627 1.00 77.31 324 ASN A C 1
ATOM 2606 O O . ASN A 1 324 ? 30.531 -10.060 -19.671 1.00 77.31 324 ASN A O 1
ATOM 2610 N N . GLU A 1 325 ? 32.073 -9.437 -18.157 1.00 74.88 325 GLU A N 1
ATOM 2611 C CA . GLU A 1 325 ? 33.193 -10.143 -18.802 1.00 74.88 325 GLU A CA 1
ATOM 2612 C C . GLU A 1 325 ? 33.009 -11.666 -18.750 1.00 74.88 325 GLU A C 1
ATOM 2614 O O . GLU A 1 325 ? 33.367 -12.382 -19.683 1.00 74.88 325 GLU A O 1
ATOM 2619 N N . LYS A 1 326 ? 32.408 -12.163 -17.663 1.00 73.69 326 LYS A N 1
ATOM 2620 C CA . LYS A 1 326 ? 32.048 -13.568 -17.475 1.00 73.69 326 LYS A CA 1
ATOM 2621 C C . LYS A 1 326 ? 30.689 -13.672 -16.789 1.00 73.69 326 LYS A C 1
ATOM 2623 O O . LYS A 1 326 ? 30.426 -12.972 -15.813 1.00 73.69 326 LYS A O 1
ATOM 2628 N N . ILE A 1 327 ? 29.842 -14.566 -17.291 1.00 68.81 327 ILE A N 1
ATOM 2629 C CA . ILE A 1 327 ? 28.563 -14.932 -16.675 1.00 68.81 327 ILE A CA 1
ATOM 2630 C C . ILE A 1 327 ? 28.766 -16.296 -16.013 1.00 68.81 327 ILE A C 1
ATOM 2632 O O . ILE A 1 327 ? 29.098 -17.263 -16.696 1.00 68.81 327 ILE A O 1
ATOM 2636 N N . ASN A 1 328 ? 28.624 -16.365 -14.688 1.00 70.69 328 ASN A N 1
ATOM 2637 C CA . ASN A 1 328 ? 28.716 -17.613 -13.934 1.00 70.69 328 ASN A CA 1
ATOM 2638 C C . ASN A 1 328 ? 27.311 -18.025 -13.485 1.00 70.69 328 ASN A C 1
ATOM 2640 O O . ASN A 1 328 ? 26.728 -17.367 -12.627 1.00 70.69 328 ASN A O 1
ATOM 2644 N N . VAL A 1 329 ? 26.769 -19.068 -14.113 1.00 74.62 329 VAL A N 1
ATOM 2645 C CA . VAL A 1 329 ? 25.412 -19.582 -13.886 1.00 74.62 329 VAL A CA 1
ATOM 2646 C C . VAL A 1 329 ? 25.462 -21.094 -13.713 1.00 74.62 329 VAL A C 1
ATOM 2648 O O . VAL A 1 329 ? 26.223 -21.759 -14.418 1.00 74.62 329 VAL A O 1
ATOM 2651 N N . ARG A 1 330 ? 24.648 -21.661 -12.814 1.00 75.69 330 ARG A N 1
ATOM 2652 C CA . ARG A 1 330 ? 24.549 -23.130 -12.679 1.00 75.69 330 ARG A CA 1
ATOM 2653 C C . ARG A 1 330 ? 23.879 -23.762 -13.898 1.00 75.69 330 ARG A C 1
ATOM 2655 O O . ARG A 1 330 ? 24.302 -24.822 -14.353 1.00 75.69 330 ARG A O 1
ATOM 2662 N N . HIS A 1 331 ? 22.867 -23.092 -14.445 1.00 74.75 331 HIS A N 1
ATOM 2663 C CA . HIS A 1 331 ? 22.106 -23.569 -15.592 1.00 74.75 331 HIS A CA 1
ATOM 2664 C C . HIS A 1 331 ? 21.945 -22.477 -16.655 1.00 74.75 331 HIS A C 1
ATOM 2666 O O . HIS A 1 331 ? 21.454 -21.386 -16.385 1.00 74.75 331 HIS A O 1
ATOM 2672 N N . MET A 1 332 ? 22.329 -22.775 -17.896 1.00 78.62 332 MET A N 1
ATOM 2673 C CA . MET A 1 332 ? 22.082 -21.909 -19.049 1.00 78.62 332 MET A CA 1
ATOM 2674 C C . MET A 1 332 ? 21.342 -22.700 -20.117 1.00 78.62 332 MET A C 1
ATOM 2676 O O . MET A 1 332 ? 21.801 -23.769 -20.513 1.00 78.62 332 MET A O 1
ATOM 2680 N N . ALA A 1 333 ? 20.214 -22.176 -20.593 1.00 77.12 333 ALA A N 1
ATOM 2681 C CA . ALA A 1 333 ? 19.431 -22.827 -21.635 1.00 77.12 333 ALA A CA 1
ATOM 2682 C C . ALA A 1 333 ? 19.031 -21.843 -22.735 1.00 77.12 333 ALA A C 1
ATOM 2684 O O . ALA A 1 333 ? 18.597 -20.723 -22.463 1.00 77.12 333 ALA A O 1
ATOM 2685 N N . VAL A 1 334 ? 19.129 -22.291 -23.985 1.00 71.88 334 VAL A N 1
ATOM 2686 C CA . VAL A 1 334 ? 18.400 -21.696 -25.106 1.00 71.88 334 VAL A CA 1
ATOM 2687 C C . VAL A 1 334 ? 17.270 -22.656 -25.424 1.00 71.88 334 VAL A C 1
ATOM 2689 O O . VAL A 1 334 ? 17.519 -23.799 -25.795 1.00 71.88 334 VAL A O 1
ATOM 2692 N N . ILE A 1 335 ? 16.038 -22.218 -25.212 1.00 71.44 335 ILE A N 1
ATOM 2693 C CA . ILE A 1 335 ? 14.854 -23.024 -25.493 1.00 71.44 335 ILE A CA 1
ATOM 2694 C C . ILE A 1 335 ? 14.335 -22.581 -26.851 1.00 71.44 335 ILE A C 1
ATOM 2696 O O . ILE A 1 335 ? 14.210 -21.382 -27.080 1.00 71.44 335 ILE A O 1
ATOM 2700 N N . ASP A 1 336 ? 14.031 -23.532 -27.725 1.00 52.25 336 ASP A N 1
ATOM 2701 C CA . ASP A 1 336 ? 13.275 -23.323 -28.956 1.00 52.25 336 ASP A CA 1
ATOM 2702 C C . ASP A 1 336 ? 11.933 -24.047 -28.774 1.00 52.25 336 ASP A C 1
ATOM 2704 O O . ASP A 1 336 ? 11.925 -25.222 -28.401 1.00 52.25 336 ASP A O 1
ATOM 2708 N N . ILE A 1 337 ? 10.810 -23.332 -28.883 1.00 50.59 337 ILE A N 1
ATOM 2709 C CA . ILE A 1 337 ? 9.453 -23.896 -28.734 1.00 50.59 337 ILE A CA 1
ATOM 2710 C C . ILE A 1 337 ? 8.665 -23.590 -29.991 1.00 50.59 337 ILE A C 1
ATOM 2712 O O . ILE A 1 337 ? 8.574 -22.378 -30.314 1.00 50.59 337 ILE A O 1
#

Sequence (337 aa):
REDKKKTQRIKNIPAKRKEAVLLLSFLAKKEFRLDLEAALFIYGEEGNNWGLKLPYGVNLFINKENSCMELFDLTETRIKRLTVSSFDITKMDLKNTIIEELFLVDEKALEFFYNSIERPGLCVEKVSFGSKLNPKSEKFLKLIARVQEGDTAAPRKIERLVLNKSSFFGFLEEPRRISQRKIHVEDLVVTQTGKDKGLGIGTSTRIIVGKRISIVGNARVLLFIEFGPELSHLNIDEIQRQCLSTVIYIPRINIRLTENEIILRGNIHVLQFLKKNIAATDVGFFAKNKTNIFNSTKITLV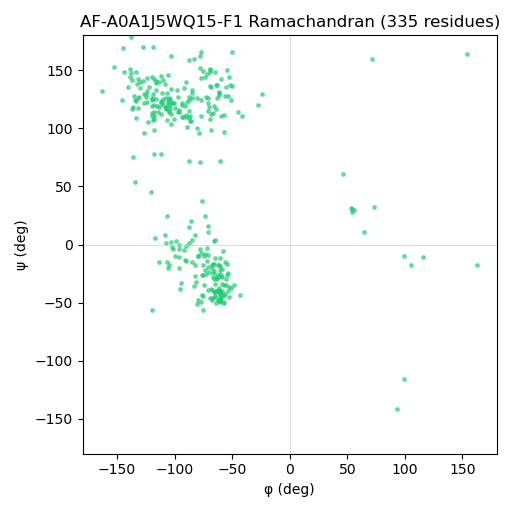SGEMESIVFWEKGLSVLLSITNEKINVRHMAVIDI

Nearest PDB structures (foldseek):
  5egn-assembly3_C  TM=2.347E-01  e=4.662E+00  uncultured bacterium

Mean predicted aligned error: 14.43 Å